Protein AF-A0A2G3ED95-F1 (afdb_monomer)

InterPro domains:
  IPR009045 Peptidase M74/Hedgehog-like, zinc-binding domain superfamily [G3DSA:3.30.1380.10] (56-201)
  IPR009045 Peptidase M74/Hedgehog-like, zinc-binding domain superfamily [SSF55166] (44-203)
  IPR039561 Peptidase M15C [PF13539] (119-201)

Mean predicted aligned error: 3.08 Å

Radius of gyration: 16.3 Å; Cα contacts (8 Å, |Δi|>4): 421; chains: 1; bounding box: 39×42×45 Å

Nearest PDB structures (foldseek):
  1eyg-assembly1_B  TM=5.750E-01  e=1.414E+00  Escherichia coli
  1sru-assembly1_C  TM=5.662E-01  e=2.290E+00  Escherichia coli
  6rup-assembly1_B-2  TM=5.151E-01  e=2.290E+00  Homo sapiens
  5mtz-assembly1_A  TM=4.537E-01  e=2.744E+00  Saccharomyces cerevisiae
  5mtz-assembly2_B  TM=1.683E-01  e=9.843E-01  Saccharomyces cerevisiae

Structure (mmCIF, N/CA/C/O backbone):
data_AF-A0A2G3ED95-F1
#
_entry.id   AF-A0A2G3ED95-F1
#
loop_
_atom_site.group_PDB
_atom_site.id
_atom_site.type_symbol
_atom_site.label_atom_id
_atom_site.label_alt_id
_atom_site.label_comp_id
_atom_site.label_asym_id
_atom_site.label_entity_id
_atom_site.label_seq_id
_atom_site.pdbx_PDB_ins_code
_atom_site.Cartn_x
_atom_site.Cartn_y
_atom_site.Cartn_z
_atom_site.occupancy
_atom_site.B_iso_or_equiv
_atom_site.auth_seq_id
_atom_site.auth_comp_id
_atom_site.auth_asym_id
_atom_site.auth_atom_id
_atom_site.pdbx_PDB_model_num
ATOM 1 N N . MET A 1 1 ? -21.701 3.099 6.068 1.00 36.41 1 MET A N 1
ATOM 2 C CA . MET A 1 1 ? -21.294 1.866 6.758 1.00 36.41 1 MET A CA 1
ATOM 3 C C . MET A 1 1 ? -21.549 0.746 5.771 1.00 36.41 1 MET A C 1
ATOM 5 O O . MET A 1 1 ? -22.634 0.180 5.787 1.00 36.41 1 MET A O 1
ATOM 9 N N . ASN A 1 2 ? -20.614 0.534 4.841 1.00 39.34 2 ASN A N 1
ATOM 10 C CA . ASN A 1 2 ? -20.462 -0.812 4.303 1.00 39.34 2 ASN A CA 1
ATOM 11 C C . ASN A 1 2 ? -19.917 -1.611 5.483 1.00 39.34 2 ASN A C 1
ATOM 13 O O . ASN A 1 2 ? -19.066 -1.124 6.214 1.00 39.34 2 ASN A O 1
ATOM 17 N N . THR A 1 3 ? -20.532 -2.733 5.800 1.00 51.00 3 THR A N 1
ATOM 18 C CA . THR A 1 3 ? -19.887 -3.707 6.671 1.00 51.00 3 THR A CA 1
ATOM 19 C C . THR A 1 3 ? -19.047 -4.542 5.733 1.00 51.00 3 THR A C 1
ATOM 21 O O . THR A 1 3 ? -19.651 -5.140 4.846 1.00 51.00 3 THR A O 1
ATOM 24 N N . ALA A 1 4 ? -17.724 -4.549 5.898 1.00 63.03 4 ALA A N 1
ATOM 25 C CA . ALA A 1 4 ? -16.856 -5.401 5.096 1.00 63.03 4 ALA A CA 1
ATOM 26 C C . ALA A 1 4 ? -17.446 -6.824 5.013 1.00 63.03 4 ALA A C 1
ATOM 28 O O . ALA A 1 4 ? -17.813 -7.399 6.054 1.00 63.03 4 ALA A O 1
ATOM 29 N N . ASP A 1 5 ? -17.556 -7.378 3.806 1.00 81.62 5 ASP A N 1
ATOM 30 C CA . ASP A 1 5 ? -18.111 -8.717 3.535 1.00 81.62 5 ASP A CA 1
ATOM 31 C C . ASP A 1 5 ? -17.079 -9.834 3.809 1.00 81.62 5 ASP A C 1
ATOM 33 O O . ASP A 1 5 ? -17.133 -10.939 3.271 1.00 81.62 5 ASP A O 1
ATOM 37 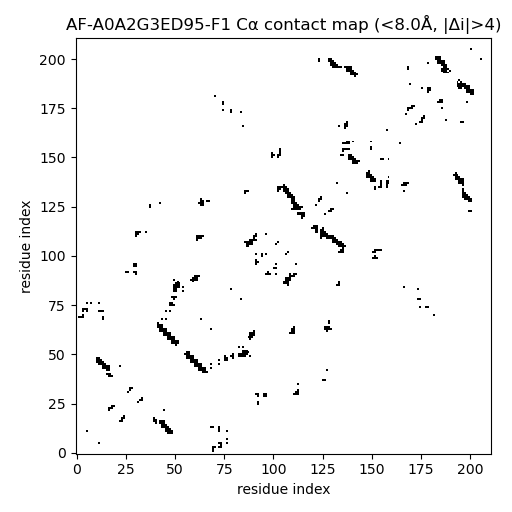N N . VAL A 1 6 ? -16.147 -9.529 4.714 1.00 85.81 6 VAL A N 1
ATOM 38 C CA . VAL A 1 6 ? -15.045 -10.372 5.171 1.00 85.81 6 VAL A CA 1
ATOM 39 C C . VAL A 1 6 ? -15.575 -11.580 5.940 1.00 85.81 6 VAL A C 1
ATOM 41 O O . VAL A 1 6 ? -16.392 -11.441 6.868 1.00 85.81 6 VAL A O 1
ATOM 44 N N . LYS A 1 7 ? -15.087 -12.772 5.596 1.00 91.25 7 LYS A N 1
ATOM 45 C CA . LYS A 1 7 ? -15.528 -14.050 6.177 1.00 91.25 7 LYS A CA 1
ATOM 46 C C . LYS A 1 7 ? -14.829 -14.326 7.509 1.00 91.25 7 LYS A C 1
ATOM 48 O O . LYS A 1 7 ? -15.492 -14.667 8.493 1.00 91.25 7 LYS A O 1
ATOM 53 N N . ASP A 1 8 ? -13.513 -14.159 7.563 1.00 94.00 8 ASP A N 1
ATOM 54 C CA . ASP A 1 8 ? -12.655 -14.419 8.717 1.00 94.00 8 ASP A CA 1
ATOM 55 C C . ASP A 1 8 ? -12.376 -13.144 9.520 1.00 94.00 8 ASP A C 1
ATOM 57 O O . ASP A 1 8 ? -11.274 -12.599 9.580 1.00 94.00 8 ASP A O 1
ATOM 61 N N . LYS A 1 9 ? -13.410 -12.691 10.226 1.00 94.25 9 LYS A N 1
ATOM 62 C CA . LYS A 1 9 ? -13.353 -11.487 11.071 1.00 94.25 9 LYS A CA 1
ATOM 63 C C . LYS A 1 9 ? -12.432 -11.617 12.290 1.00 94.25 9 LYS A C 1
ATOM 65 O O . LYS A 1 9 ? -12.264 -10.643 13.019 1.00 94.25 9 LYS A O 1
ATOM 70 N N . ALA A 1 10 ? -11.889 -12.807 12.559 1.00 95.75 10 ALA A N 1
ATOM 71 C CA . ALA A 1 10 ? -10.916 -13.003 13.629 1.00 95.75 10 ALA A CA 1
ATOM 72 C C . ALA A 1 10 ? -9.503 -12.606 13.186 1.00 95.75 10 ALA A C 1
ATOM 74 O O . ALA A 1 10 ? -8.728 -12.130 14.012 1.00 95.75 10 ALA A O 1
ATOM 75 N N . ASN A 1 11 ? -9.193 -12.771 11.897 1.00 97.75 11 ASN A N 1
ATOM 76 C CA . ASN A 1 11 ? -7.868 -12.508 11.340 1.00 97.75 11 ASN A CA 1
ATOM 77 C C . ASN A 1 11 ? -7.834 -11.328 10.357 1.00 97.75 11 ASN A C 1
ATOM 79 O O . ASN A 1 11 ? -6.757 -10.823 10.052 1.00 97.75 11 ASN A O 1
ATOM 83 N N . PHE A 1 12 ? -8.994 -10.857 9.906 1.00 98.44 12 PHE A N 1
ATOM 84 C CA . PHE A 1 12 ? -9.146 -9.684 9.051 1.00 98.44 12 PHE A CA 1
ATOM 85 C C . PHE A 1 12 ? -10.082 -8.699 9.744 1.00 98.44 12 PHE A C 1
ATOM 87 O O . PHE A 1 12 ? -11.306 -8.855 9.737 1.00 98.44 12 PHE A O 1
ATOM 94 N N . TYR A 1 13 ? -9.504 -7.703 10.410 1.00 98.25 13 TYR A N 1
ATOM 95 C CA . TYR A 1 13 ? -10.278 -6.747 11.194 1.00 98.25 13 TYR A CA 1
ATOM 96 C C . TYR A 1 13 ? -9.642 -5.363 11.216 1.00 98.25 13 TYR A C 1
ATOM 98 O O . TYR A 1 13 ? -8.425 -5.211 11.144 1.00 98.25 13 TYR A O 1
ATOM 106 N N . ALA A 1 14 ? -10.488 -4.348 11.383 1.00 98.25 14 ALA A N 1
ATOM 107 C CA . ALA A 1 14 ? -10.085 -2.967 11.591 1.00 98.25 14 ALA A CA 1
ATOM 108 C C . ALA A 1 14 ? -10.417 -2.521 13.018 1.00 98.25 14 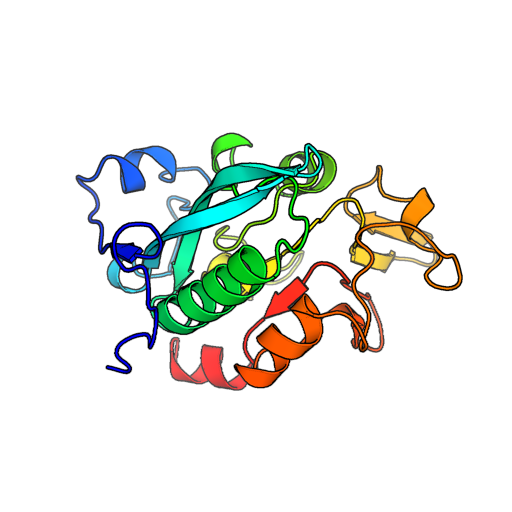ALA A C 1
ATOM 110 O O . ALA A 1 14 ? -11.472 -2.857 13.562 1.00 98.25 14 ALA A O 1
ATOM 111 N N . VAL A 1 15 ? -9.543 -1.710 13.608 1.00 97.94 15 VAL A N 1
ATOM 112 C CA . VAL A 1 15 ? -9.768 -1.058 14.899 1.00 97.94 15 VAL A CA 1
ATOM 113 C C . VAL A 1 15 ? -9.608 0.451 14.780 1.00 97.94 15 VAL A C 1
ATOM 115 O O . VAL A 1 15 ? -8.749 0.979 14.065 1.00 97.94 15 VAL A O 1
ATOM 118 N N . GLU A 1 16 ? -10.462 1.154 15.514 1.00 98.19 16 GLU A N 1
ATOM 119 C CA . GLU A 1 16 ? -10.245 2.555 15.852 1.00 98.19 16 GLU A CA 1
ATOM 120 C C . GLU A 1 16 ? -9.186 2.649 16.947 1.00 98.19 16 GLU A C 1
ATOM 122 O O . GLU A 1 16 ? -9.106 1.789 17.825 1.00 98.19 16 GLU A O 1
ATOM 127 N N . PHE A 1 17 ? -8.377 3.702 16.909 1.00 98.19 17 PHE A N 1
ATOM 128 C CA . PHE A 1 17 ? -7.350 3.943 17.910 1.00 98.19 17 PHE A CA 1
ATOM 129 C C . PHE A 1 17 ? -7.256 5.437 18.231 1.00 98.19 17 PHE A C 1
ATOM 131 O O . PHE A 1 17 ? -7.636 6.288 17.426 1.00 98.19 17 PHE A O 1
ATOM 138 N N . THR A 1 18 ? -6.807 5.749 19.446 1.00 97.62 18 THR A N 1
ATOM 139 C CA . THR A 1 18 ? -6.732 7.117 19.984 1.00 97.62 18 THR A CA 1
ATOM 140 C C . THR A 1 18 ? -5.291 7.499 20.303 1.00 97.62 18 THR A C 1
ATOM 142 O O . THR A 1 18 ? -4.387 6.664 20.206 1.00 97.62 18 THR A O 1
ATOM 145 N N . GLU A 1 19 ? -5.060 8.749 20.707 1.00 97.00 19 GLU A N 1
ATOM 146 C CA . GLU A 1 19 ? -3.720 9.240 21.049 1.00 97.00 19 GLU A CA 1
ATOM 147 C C . GLU A 1 19 ? -3.088 8.511 22.250 1.00 97.00 19 GLU A C 1
ATOM 149 O O . GLU A 1 19 ? -1.871 8.515 22.418 1.00 97.00 19 GLU A O 1
ATOM 154 N N . GLU A 1 20 ? -3.901 7.854 23.074 1.00 97.00 20 GLU A N 1
ATOM 155 C CA . GLU A 1 20 ? -3.471 7.077 24.239 1.00 97.00 20 GLU A CA 1
ATOM 156 C C . GLU A 1 20 ? -3.165 5.607 23.908 1.00 97.00 20 GLU A C 1
ATOM 158 O O . GLU A 1 20 ? -2.748 4.851 24.785 1.00 97.00 20 GLU A O 1
ATOM 163 N N . SER A 1 21 ? -3.392 5.177 22.663 1.00 97.81 21 SER A N 1
ATOM 164 C CA . SER A 1 21 ? -3.186 3.788 22.246 1.00 97.81 21 SER A CA 1
ATOM 165 C C . SER A 1 21 ? -1.711 3.448 21.995 1.00 97.81 21 SER A C 1
ATOM 167 O O . SER A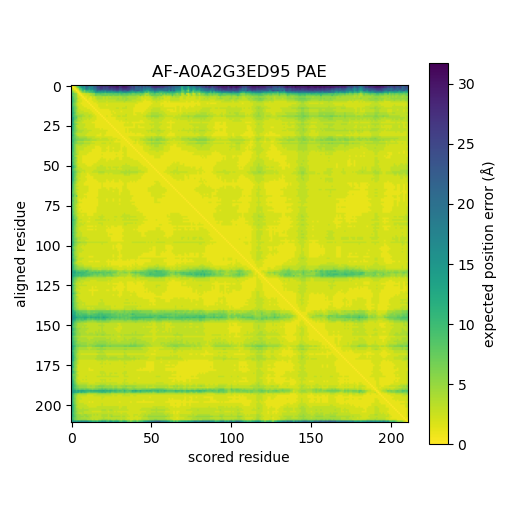 1 21 ? -0.898 4.290 21.596 1.00 97.81 21 SER A O 1
ATOM 169 N N . GLU A 1 22 ? -1.366 2.167 22.148 1.00 97.38 22 GLU A N 1
ATOM 170 C CA . GLU A 1 22 ? -0.046 1.649 21.758 1.00 97.38 22 GLU A CA 1
ATOM 171 C C . GLU A 1 22 ? 0.203 1.808 20.250 1.00 97.38 22 GLU A C 1
ATOM 173 O O . GLU A 1 22 ? 1.312 2.149 19.842 1.00 97.38 22 GLU A O 1
ATOM 178 N N . ILE A 1 23 ? -0.845 1.659 19.427 1.00 97.69 23 ILE A N 1
ATOM 179 C CA . ILE A 1 23 ? -0.790 1.886 17.974 1.00 97.69 23 ILE A CA 1
ATOM 180 C C . ILE A 1 23 ? -0.335 3.319 17.681 1.00 97.69 23 ILE A C 1
ATOM 182 O O . ILE A 1 23 ? 0.605 3.522 16.915 1.00 97.69 23 ILE A O 1
ATOM 186 N N . PHE A 1 24 ? -0.943 4.321 18.326 1.00 98.38 24 PHE A N 1
ATOM 187 C CA . PHE A 1 24 ? -0.545 5.711 18.108 1.00 98.38 24 PHE A CA 1
ATOM 188 C C . PHE A 1 24 ? 0.882 5.990 18.591 1.00 98.38 24 PHE A C 1
ATOM 190 O O . PHE A 1 24 ? 1.631 6.712 17.935 1.00 98.38 24 PHE A O 1
ATOM 197 N N . THR A 1 25 ? 1.290 5.374 19.703 1.00 98.06 25 THR A N 1
ATOM 198 C CA . THR A 1 25 ? 2.657 5.507 20.231 1.00 98.06 25 THR A CA 1
ATOM 199 C C . THR A 1 25 ? 3.713 5.038 19.226 1.00 98.06 25 THR A C 1
ATOM 201 O O . THR A 1 25 ? 4.783 5.640 19.155 1.00 98.06 25 THR A O 1
ATOM 204 N N . ARG A 1 26 ? 3.415 4.009 18.418 1.00 98.06 26 ARG A N 1
ATOM 205 C CA . ARG A 1 26 ? 4.327 3.499 17.378 1.00 98.06 26 ARG A CA 1
ATOM 206 C C . ARG A 1 26 ? 4.521 4.468 16.212 1.00 98.06 26 ARG A C 1
ATOM 208 O O . ARG A 1 26 ? 5.624 4.528 15.679 1.00 98.06 26 ARG A O 1
ATOM 215 N N . ILE A 1 27 ? 3.484 5.223 15.840 1.00 98.38 27 ILE A N 1
ATOM 216 C CA . ILE A 1 27 ? 3.496 6.076 14.636 1.00 98.38 27 ILE A CA 1
ATOM 217 C C . ILE A 1 27 ? 3.811 7.552 14.905 1.00 98.38 27 ILE A C 1
ATOM 219 O O . ILE A 1 27 ? 4.181 8.306 13.997 1.00 98.38 27 ILE A O 1
ATOM 223 N N . LYS A 1 28 ? 3.633 7.996 16.153 1.00 98.25 28 LYS A N 1
ATOM 224 C CA . LYS A 1 28 ? 3.801 9.395 16.552 1.00 98.25 28 LYS A CA 1
ATOM 225 C C . LYS A 1 28 ? 5.240 9.864 16.331 1.00 98.25 28 LYS A C 1
ATOM 227 O O . LYS A 1 28 ? 6.188 9.272 16.838 1.00 98.25 28 LYS A O 1
ATOM 232 N N . GLY A 1 29 ? 5.393 10.973 15.610 1.00 97.88 29 GLY A N 1
ATOM 233 C CA . GLY A 1 29 ? 6.693 11.551 15.259 1.00 97.88 29 GLY A CA 1
ATOM 234 C C . GLY A 1 29 ? 7.398 10.852 14.090 1.00 97.88 29 GLY A C 1
ATOM 235 O O . GLY A 1 29 ? 8.464 11.308 13.682 1.00 97.88 29 GLY A O 1
ATOM 236 N N . LYS A 1 30 ? 6.796 9.793 13.535 1.00 98.19 30 LYS A N 1
ATOM 237 C CA . LYS A 1 30 ? 7.281 9.025 12.384 1.00 98.19 30 LYS A CA 1
ATOM 238 C C . LYS A 1 30 ? 6.322 9.195 11.202 1.00 98.19 30 LYS A C 1
ATOM 240 O O . LYS A 1 30 ? 6.299 10.274 10.599 1.00 98.19 30 LYS A O 1
ATOM 245 N N . SER A 1 31 ? 5.501 8.187 10.891 1.00 98.19 31 SER A N 1
ATOM 246 C CA . SER A 1 31 ? 4.507 8.255 9.816 1.00 98.19 31 SER A CA 1
ATOM 247 C C . SER A 1 31 ? 3.368 9.214 10.161 1.00 98.19 31 SER A C 1
ATOM 249 O O . SER A 1 31 ? 2.793 9.810 9.255 1.00 98.19 31 SER A O 1
ATOM 251 N N . TYR A 1 32 ? 3.091 9.456 11.449 1.00 98.50 32 TYR A N 1
ATOM 252 C CA . TYR A 1 32 ? 2.217 10.529 11.930 1.00 98.50 32 TYR A CA 1
ATOM 253 C C . TYR A 1 32 ? 3.057 11.660 12.541 1.00 98.50 32 TYR A C 1
ATOM 255 O O . TYR A 1 32 ? 3.374 11.672 13.732 1.00 98.50 32 TYR A O 1
ATOM 263 N 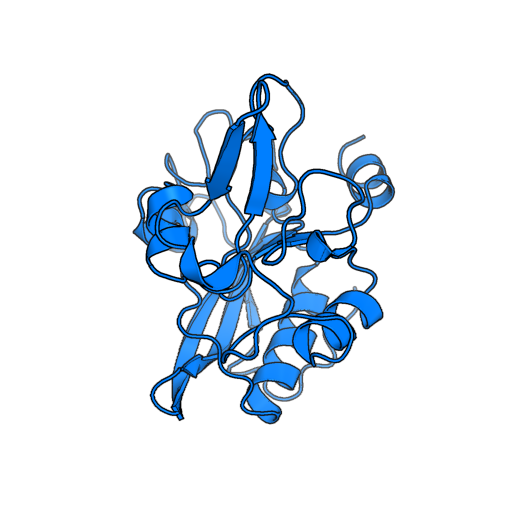N . LYS A 1 33 ? 3.458 12.617 11.701 1.00 96.69 33 LYS A N 1
ATOM 264 C CA . LYS A 1 33 ? 4.317 13.751 12.093 1.00 96.69 33 LYS A CA 1
ATOM 265 C C . LYS A 1 33 ? 3.568 14.761 12.963 1.00 96.69 33 LYS A C 1
ATOM 267 O O . LYS A 1 33 ? 2.350 14.872 12.879 1.00 96.69 33 LYS A O 1
ATOM 272 N N . ASP A 1 34 ? 4.298 15.585 13.715 1.00 95.06 34 ASP A N 1
ATOM 273 C CA . ASP A 1 34 ? 3.705 16.639 14.559 1.00 95.06 34 ASP A CA 1
ATOM 274 C C . ASP A 1 34 ? 2.854 17.648 13.767 1.00 95.06 34 ASP A C 1
ATOM 276 O O . ASP A 1 34 ? 1.930 18.255 14.301 1.00 95.06 34 ASP A O 1
ATOM 280 N N . ASN A 1 35 ? 3.159 17.831 12.479 1.00 93.69 35 ASN A N 1
ATOM 281 C CA . ASN A 1 35 ? 2.400 18.676 11.560 1.00 93.69 35 ASN A CA 1
ATOM 282 C C . ASN A 1 35 ? 1.426 17.886 10.666 1.00 93.69 35 ASN A C 1
ATOM 284 O O . ASN A 1 35 ? 1.004 18.408 9.630 1.00 93.69 35 ASN A O 1
ATOM 288 N N . CYS A 1 36 ? 1.107 16.639 11.025 1.00 96.62 36 CYS A N 1
ATOM 289 C CA . CYS A 1 36 ? 0.094 15.848 10.342 1.00 96.62 36 CYS A CA 1
ATOM 290 C C . CYS A 1 36 ? -1.262 16.543 10.466 1.00 96.62 36 CYS A C 1
ATOM 292 O O . CYS A 1 36 ? -1.753 16.800 11.563 1.00 96.62 36 CYS A O 1
ATOM 294 N N . THR A 1 37 ? -1.861 16.874 9.326 1.00 95.12 37 THR A N 1
ATOM 295 C CA . THR A 1 37 ? -3.171 17.536 9.265 1.00 95.12 37 THR A CA 1
ATOM 296 C C . THR A 1 37 ? -4.320 16.555 9.065 1.00 95.12 37 THR A C 1
ATOM 298 O O . THR A 1 37 ? -5.478 16.969 9.063 1.00 95.12 37 THR A O 1
ATOM 301 N N . VAL A 1 38 ? -4.020 15.266 8.888 1.00 96.81 38 VAL A N 1
ATOM 302 C CA . VAL A 1 38 ? -5.029 14.215 8.751 1.00 96.81 38 VAL A CA 1
ATOM 303 C C . VAL A 1 38 ? -5.549 13.859 10.142 1.00 96.81 38 VAL A C 1
ATOM 305 O O . VAL A 1 38 ? -4.747 13.482 10.994 1.00 96.81 38 VAL A O 1
ATOM 308 N N . PRO A 1 39 ? -6.864 13.971 10.404 1.00 97.00 39 PRO A N 1
ATOM 309 C CA . PRO A 1 39 ? -7.421 13.615 11.701 1.00 97.00 39 PRO A CA 1
ATOM 310 C C . PRO A 1 39 ? -7.162 12.145 12.034 1.00 97.00 39 PRO A C 1
ATOM 312 O O . PRO A 1 39 ? -7.433 11.268 11.218 1.00 97.00 39 PRO A O 1
ATOM 315 N N . LEU A 1 40 ? -6.741 11.852 13.265 1.00 97.88 40 LEU A N 1
ATOM 316 C CA . LEU A 1 40 ? -6.568 10.469 13.722 1.00 97.88 40 LEU A CA 1
ATOM 317 C C . LEU A 1 40 ? -7.861 9.642 13.592 1.00 97.88 40 LEU A C 1
ATOM 319 O O . LEU A 1 40 ? -7.820 8.459 13.275 1.00 97.88 40 LEU A O 1
ATOM 323 N N . SER A 1 41 ? -9.024 10.283 13.749 1.00 97.81 41 SER A N 1
ATOM 324 C CA . SER A 1 41 ? -10.341 9.657 13.576 1.00 97.81 41 SER A CA 1
ATOM 325 C C . SER A 1 41 ? -10.646 9.217 12.138 1.00 97.81 41 SER A C 1
ATOM 327 O O . SER A 1 41 ? -11.590 8.442 11.925 1.00 97.81 41 SER A O 1
ATOM 329 N N . ASP A 1 42 ? -9.863 9.672 11.157 1.00 98.44 42 ASP A N 1
ATOM 330 C CA . ASP A 1 42 ? -9.908 9.186 9.780 1.00 98.44 42 ASP A CA 1
ATOM 331 C C . ASP A 1 42 ? -9.046 7.948 9.559 1.00 98.44 42 ASP A C 1
ATOM 333 O O . ASP A 1 42 ? -9.217 7.310 8.530 1.00 98.44 42 ASP A O 1
ATOM 337 N N . LEU A 1 43 ? -8.175 7.566 10.494 1.00 98.75 43 LEU A N 1
ATOM 338 C CA . LEU A 1 43 ? -7.309 6.400 10.351 1.00 98.75 43 LEU A CA 1
ATOM 339 C C . LEU A 1 43 ? -7.889 5.165 11.044 1.00 98.75 43 LEU A C 1
ATOM 341 O O . LEU A 1 43 ? -8.615 5.252 12.038 1.00 98.75 43 LEU A O 1
ATOM 345 N N . ARG A 1 44 ? -7.575 3.993 10.504 1.00 98.81 44 ARG A N 1
ATOM 346 C CA . ARG A 1 44 ? -7.857 2.678 11.082 1.00 98.81 44 ARG A CA 1
ATOM 347 C C . ARG A 1 44 ? -6.580 1.862 11.058 1.00 98.81 44 ARG A C 1
ATOM 349 O O . ARG A 1 44 ? -5.821 1.951 10.098 1.00 98.81 44 ARG A O 1
ATOM 356 N N . TYR A 1 45 ? -6.359 1.093 12.116 1.00 98.88 45 TYR A N 1
ATOM 357 C CA . TYR A 1 45 ? -5.381 0.016 12.099 1.00 98.88 45 TYR A CA 1
ATOM 358 C C . TYR A 1 45 ? -6.094 -1.250 11.650 1.00 98.88 45 TYR A C 1
ATOM 360 O O . TYR A 1 45 ? -7.175 -1.554 12.151 1.00 98.88 45 TYR A O 1
ATOM 368 N N . LEU A 1 46 ? -5.497 -1.972 10.719 1.00 98.81 46 LEU A N 1
ATOM 369 C CA . LEU A 1 46 ? -5.986 -3.221 10.177 1.00 98.81 46 LEU A CA 1
ATOM 370 C C . LEU A 1 46 ? -4.988 -4.318 10.526 1.00 98.81 46 LEU A C 1
ATOM 372 O O . LEU A 1 46 ? -3.777 -4.150 10.362 1.00 98.81 46 LEU A O 1
ATOM 376 N N . HIS A 1 47 ? -5.534 -5.445 10.956 1.00 98.81 47 HIS A N 1
ATOM 377 C CA . HIS A 1 47 ? -4.846 -6.721 10.965 1.00 98.81 47 HIS A CA 1
ATOM 378 C C . HIS A 1 47 ? -5.331 -7.539 9.771 1.00 98.81 47 HIS A C 1
ATOM 380 O O . HIS A 1 47 ? -6.540 -7.615 9.535 1.00 98.81 47 HIS A O 1
ATOM 386 N N . VAL A 1 48 ? -4.397 -8.144 9.042 1.00 98.88 48 VAL A N 1
ATOM 387 C CA . VAL A 1 48 ? -4.660 -9.042 7.910 1.00 98.88 48 VAL A CA 1
ATOM 388 C C . VAL A 1 48 ? -3.709 -10.234 7.969 1.00 98.88 48 VAL A C 1
ATOM 390 O O . VAL A 1 48 ? -2.652 -10.150 8.589 1.00 98.88 48 VAL A O 1
ATOM 393 N N . LEU A 1 49 ? -4.037 -11.326 7.283 1.00 98.81 49 LEU A N 1
ATOM 394 C CA . LEU A 1 49 ? -3.066 -12.384 6.997 1.00 98.81 49 LEU A CA 1
ATOM 395 C C . LEU A 1 49 ? -2.544 -12.253 5.571 1.00 98.81 49 LEU A C 1
ATOM 397 O O . LEU A 1 49 ? -3.264 -11.823 4.671 1.00 98.81 49 LEU A O 1
ATOM 401 N N . HIS A 1 50 ? -1.306 -12.682 5.348 1.00 98.81 50 HIS A N 1
ATOM 402 C CA . HIS A 1 50 ? -0.745 -12.830 4.008 1.00 98.81 50 HIS A CA 1
ATOM 403 C C . HIS A 1 50 ? 0.107 -14.095 3.891 1.00 98.81 50 HIS A C 1
ATOM 405 O O . HIS A 1 50 ? 0.548 -14.667 4.891 1.00 98.81 50 HIS A O 1
ATOM 411 N N . VAL A 1 51 ? 0.325 -14.556 2.657 1.00 98.81 51 VAL A N 1
ATOM 412 C CA . VAL A 1 51 ? 1.254 -15.655 2.374 1.00 98.81 51 VAL A CA 1
ATOM 413 C C . VAL A 1 51 ? 2.592 -15.069 1.942 1.00 98.81 51 VAL A C 1
ATOM 415 O O . VAL A 1 51 ? 2.677 -14.372 0.934 1.00 98.81 51 VAL A O 1
ATOM 418 N N . GLY A 1 52 ? 3.635 -15.352 2.719 1.00 98.56 52 GLY A N 1
ATOM 419 C CA . GLY A 1 52 ? 5.002 -14.917 2.451 1.00 98.56 52 GLY A CA 1
ATOM 420 C C . GLY A 1 52 ? 5.629 -15.653 1.271 1.00 98.56 52 GLY A C 1
ATOM 421 O O . GLY A 1 52 ? 5.146 -16.696 0.829 1.00 98.56 52 GLY A O 1
ATOM 422 N N . PHE A 1 53 ? 6.780 -15.171 0.802 1.00 98.06 53 PHE A N 1
ATOM 423 C CA . PHE A 1 53 ? 7.561 -15.872 -0.231 1.00 98.06 53 PHE A CA 1
ATOM 424 C C . PHE A 1 53 ? 8.106 -17.228 0.249 1.00 98.06 53 PHE A C 1
ATOM 426 O O . PHE A 1 53 ? 8.488 -18.072 -0.557 1.00 98.06 53 PHE A O 1
ATOM 433 N N . ASP A 1 54 ? 8.102 -17.476 1.561 1.00 98.00 54 ASP A N 1
ATOM 434 C CA . ASP A 1 54 ? 8.382 -18.785 2.154 1.00 98.00 54 ASP A CA 1
ATOM 435 C C . ASP A 1 54 ? 7.178 -19.751 2.116 1.00 98.00 54 ASP A C 1
ATOM 437 O O . ASP A 1 54 ? 7.273 -20.880 2.607 1.00 98.00 54 ASP A O 1
ATOM 441 N N . GLY A 1 55 ? 6.050 -19.316 1.543 1.00 97.88 55 GLY A N 1
ATOM 442 C CA . GLY A 1 55 ? 4.816 -20.083 1.407 1.00 97.88 55 GLY A CA 1
ATOM 443 C C . GLY A 1 55 ? 4.032 -20.255 2.709 1.00 97.88 55 GLY A C 1
ATOM 444 O O . GLY A 1 55 ? 3.131 -21.097 2.757 1.00 97.88 55 GLY A O 1
ATOM 445 N N . LYS A 1 56 ? 4.372 -19.513 3.771 1.00 98.62 56 LYS A N 1
ATOM 446 C CA . LYS A 1 56 ? 3.698 -19.585 5.075 1.00 98.62 56 LYS A CA 1
ATOM 447 C C . LYS A 1 56 ? 2.781 -18.393 5.300 1.00 98.62 56 LYS A C 1
ATOM 449 O O . LYS A 1 56 ? 2.966 -17.337 4.708 1.00 98.62 56 LYS A O 1
ATOM 454 N N . THR A 1 57 ? 1.809 -18.582 6.186 1.00 98.69 57 THR A N 1
ATOM 455 C CA . THR A 1 57 ? 0.973 -17.507 6.721 1.00 98.69 57 THR A CA 1
ATOM 456 C C . THR A 1 57 ? 1.791 -16.611 7.646 1.00 98.69 57 THR A C 1
ATOM 458 O O . THR A 1 57 ? 2.489 -17.122 8.525 1.00 98.69 57 THR A O 1
ATOM 461 N N . HIS A 1 58 ? 1.647 -15.300 7.474 1.00 98.88 58 HIS A N 1
ATOM 462 C CA . HIS A 1 58 ? 2.193 -14.260 8.345 1.00 98.88 58 HIS A CA 1
ATOM 463 C C . HIS A 1 58 ? 1.111 -13.228 8.667 1.00 98.88 58 HIS A C 1
ATOM 465 O O . HIS A 1 58 ? 0.190 -13.023 7.872 1.00 98.88 58 HIS A O 1
ATOM 471 N N . ASP A 1 59 ? 1.251 -12.580 9.820 1.00 98.75 59 ASP A N 1
ATOM 472 C CA . ASP A 1 59 ? 0.435 -11.434 10.212 1.00 98.75 59 ASP A CA 1
ATOM 473 C C . ASP A 1 59 ? 0.925 -10.165 9.504 1.00 98.75 59 ASP A C 1
ATOM 475 O O . ASP A 1 59 ? 2.130 -9.914 9.396 1.00 98.75 59 ASP A O 1
ATOM 479 N N . GLY A 1 60 ? -0.025 -9.364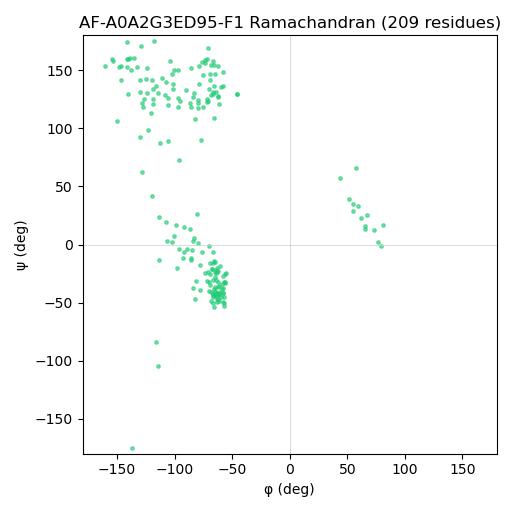 9.034 1.00 98.81 60 GLY A N 1
ATOM 480 C CA . GLY A 1 60 ? 0.200 -8.084 8.387 1.00 98.81 60 GLY A CA 1
ATOM 481 C C . GLY A 1 60 ? -0.465 -6.941 9.143 1.00 98.81 60 GLY A C 1
ATOM 482 O O . GLY A 1 60 ? -1.590 -7.067 9.631 1.00 98.81 60 GLY A O 1
ATOM 483 N N . GLU A 1 61 ? 0.224 -5.804 9.195 1.00 98.88 61 GLU A N 1
ATOM 484 C CA . GLU A 1 61 ? -0.252 -4.586 9.853 1.00 98.88 61 GLU A CA 1
ATOM 485 C C . GLU A 1 61 ? -0.375 -3.445 8.843 1.00 98.88 61 GLU A C 1
ATOM 487 O O . GLU A 1 61 ? 0.597 -3.084 8.173 1.00 98.88 61 GLU A O 1
ATOM 492 N N . ILE A 1 62 ? -1.557 -2.833 8.759 1.00 98.94 62 ILE A N 1
ATOM 493 C CA . ILE A 1 62 ? -1.816 -1.702 7.861 1.00 98.94 62 ILE A CA 1
ATOM 494 C C . ILE A 1 62 ? -2.466 -0.579 8.662 1.00 98.94 62 ILE A C 1
ATOM 496 O O . ILE A 1 62 ? -3.448 -0.797 9.360 1.00 98.94 62 ILE A O 1
ATOM 500 N N . ILE A 1 63 ? -1.966 0.648 8.532 1.00 98.94 63 ILE A N 1
ATOM 501 C CA . ILE A 1 63 ? -2.741 1.836 8.898 1.00 98.94 63 ILE A CA 1
ATOM 502 C C . ILE A 1 63 ? -3.193 2.496 7.609 1.00 98.94 63 ILE A C 1
ATOM 504 O O . ILE A 1 63 ? -2.369 2.784 6.744 1.00 98.94 63 ILE A O 1
ATOM 508 N N . CYS A 1 64 ? -4.494 2.722 7.477 1.00 98.88 64 CYS A N 1
ATOM 509 C CA . CYS A 1 64 ? -5.095 3.349 6.308 1.00 98.88 64 CYS A CA 1
ATOM 510 C C . CYS A 1 64 ? -6.231 4.284 6.722 1.00 98.88 64 CYS A C 1
ATOM 512 O O . CYS A 1 64 ? -6.623 4.359 7.887 1.00 98.88 64 CYS A O 1
ATOM 514 N N . ASN A 1 65 ? -6.788 4.999 5.756 1.00 98.81 65 ASN A N 1
ATOM 515 C CA . ASN A 1 65 ? -7.994 5.778 5.945 1.00 98.81 65 ASN A CA 1
ATOM 516 C C . ASN A 1 65 ? -9.195 4.847 6.147 1.00 98.81 65 ASN A C 1
ATOM 518 O O . ASN A 1 65 ? -9.343 3.858 5.429 1.00 98.81 65 ASN A O 1
ATOM 522 N N . LYS A 1 66 ? -10.122 5.218 7.032 1.00 98.56 66 LYS A N 1
ATOM 523 C CA . LYS A 1 66 ? -11.401 4.527 7.237 1.00 98.56 66 LYS A CA 1
ATOM 524 C C . LYS A 1 66 ? -12.220 4.404 5.953 1.00 98.56 66 LYS A C 1
ATOM 526 O O . LYS A 1 66 ? -13.052 3.514 5.869 1.00 98.56 66 LYS A O 1
ATOM 531 N N . TYR A 1 67 ? -12.006 5.298 4.982 1.00 98.56 67 TYR A N 1
ATOM 532 C CA . TYR A 1 67 ? -12.675 5.250 3.685 1.00 98.56 67 TYR A CA 1
ATOM 533 C C . TYR A 1 67 ? -12.336 3.983 2.892 1.00 98.56 67 TYR A C 1
ATOM 535 O O . TYR A 1 67 ? -13.227 3.463 2.239 1.00 98.56 67 TYR A O 1
ATOM 543 N N . ILE A 1 68 ? -11.092 3.493 2.973 1.00 98.69 68 ILE A N 1
ATOM 544 C CA . ILE A 1 68 ? -10.641 2.286 2.257 1.00 98.69 68 ILE A CA 1
ATOM 545 C C . ILE A 1 68 ? -10.453 1.069 3.171 1.00 98.69 68 ILE A C 1
ATOM 547 O O . ILE A 1 68 ? -9.971 0.038 2.720 1.00 98.69 68 ILE A O 1
ATOM 551 N N . ALA A 1 69 ? -10.768 1.181 4.464 1.00 98.69 69 ALA A N 1
ATOM 552 C CA . ALA A 1 69 ? -10.465 0.127 5.431 1.00 98.69 69 ALA A CA 1
ATOM 553 C C . ALA A 1 69 ? -11.196 -1.183 5.108 1.00 98.69 69 ALA A C 1
ATOM 555 O O . ALA A 1 69 ? -10.570 -2.237 5.087 1.00 98.69 69 ALA A O 1
ATOM 556 N N . ASP A 1 70 ? -12.495 -1.108 4.817 1.00 98.31 70 ASP A N 1
ATOM 557 C CA . ASP A 1 70 ? -13.287 -2.292 4.476 1.00 98.31 70 ASP A CA 1
ATOM 558 C C . ASP A 1 70 ? -12.831 -2.901 3.137 1.00 98.31 70 ASP A C 1
ATOM 560 O O . ASP A 1 70 ? -12.627 -4.109 3.066 1.00 98.31 70 ASP A O 1
ATOM 564 N N . ASP A 1 71 ? -12.562 -2.064 2.124 1.00 98.62 71 ASP A N 1
ATOM 565 C CA . ASP A 1 71 ? -12.052 -2.512 0.820 1.00 98.62 71 ASP A CA 1
ATOM 566 C C . ASP A 1 71 ? -10.713 -3.248 0.955 1.00 98.62 71 ASP A C 1
ATOM 568 O O . ASP A 1 71 ? -10.523 -4.311 0.374 1.00 98.62 71 ASP A O 1
ATOM 572 N N . LEU A 1 72 ? -9.776 -2.714 1.748 1.00 98.81 72 LEU A N 1
ATOM 573 C CA . LEU A 1 72 ? -8.492 -3.378 1.965 1.00 98.81 72 LEU A CA 1
ATOM 574 C C . LEU A 1 72 ? -8.663 -4.715 2.692 1.00 98.81 72 LEU A C 1
ATOM 576 O O . LEU A 1 72 ? -7.991 -5.673 2.325 1.00 98.81 72 LEU A O 1
ATOM 580 N N . LEU A 1 73 ? -9.546 -4.816 3.690 1.00 98.88 73 LEU A N 1
ATOM 581 C CA . LEU A 1 73 ? -9.782 -6.096 4.366 1.00 98.88 73 LEU A CA 1
ATOM 582 C C . LEU A 1 73 ? -10.320 -7.161 3.401 1.00 98.88 73 LEU A C 1
ATOM 584 O O . LEU A 1 73 ? -9.836 -8.290 3.436 1.00 98.88 73 LEU A O 1
ATOM 588 N N . GLU A 1 74 ? -11.266 -6.799 2.531 1.00 98.69 74 GLU A N 1
ATOM 589 C CA . GLU A 1 74 ? -11.808 -7.696 1.499 1.00 98.69 74 GLU A CA 1
ATOM 590 C C . GLU A 1 74 ? -10.716 -8.115 0.501 1.00 98.69 74 GLU A C 1
ATOM 592 O O . GLU A 1 74 ? -10.491 -9.309 0.294 1.00 98.69 74 GLU A O 1
ATOM 597 N N . ILE A 1 75 ? -9.951 -7.152 -0.028 1.00 98.81 75 ILE A N 1
ATOM 598 C CA . ILE A 1 75 ? -8.841 -7.420 -0.955 1.00 98.81 75 ILE A CA 1
ATOM 599 C C . ILE A 1 75 ? -7.813 -8.366 -0.323 1.00 98.81 75 ILE A C 1
ATOM 601 O O . ILE A 1 75 ? -7.424 -9.355 -0.943 1.00 98.81 75 ILE A O 1
ATOM 605 N N . PHE A 1 76 ? -7.351 -8.088 0.899 1.00 98.81 76 PHE A N 1
ATOM 606 C CA . PHE A 1 76 ? -6.326 -8.914 1.541 1.00 98.81 76 PHE A CA 1
ATOM 607 C C . PHE A 1 76 ? -6.844 -10.298 1.939 1.00 98.81 76 PHE A C 1
ATOM 609 O O . PHE A 1 76 ? -6.071 -11.255 1.867 1.00 98.81 76 PHE A O 1
ATOM 616 N N . GLU A 1 77 ? -8.123 -10.442 2.300 1.00 98.75 77 GLU A N 1
ATOM 617 C CA . GLU A 1 77 ? -8.722 -11.762 2.521 1.00 98.75 77 GLU A CA 1
ATOM 618 C C . GLU A 1 77 ? -8.726 -12.585 1.226 1.00 98.75 77 GLU A C 1
ATOM 620 O O . GLU A 1 77 ? -8.267 -13.730 1.227 1.00 98.75 77 GLU A O 1
ATOM 625 N N . GLU A 1 78 ? -9.145 -12.001 0.100 1.00 98.69 78 GLU A N 1
ATOM 626 C CA . GLU A 1 78 ? -9.143 -12.688 -1.197 1.00 98.69 78 GLU A CA 1
ATOM 627 C C . GLU A 1 78 ? -7.727 -13.056 -1.667 1.00 98.69 78 GLU A C 1
ATOM 629 O O . GLU A 1 78 ? -7.491 -14.176 -2.137 1.00 98.69 78 GLU A O 1
ATOM 634 N N . LEU A 1 79 ? -6.754 -12.156 -1.490 1.00 98.81 79 LEU A N 1
ATOM 635 C CA . LEU A 1 79 ? -5.345 -12.435 -1.785 1.00 98.81 79 LEU A CA 1
ATOM 636 C C . LEU A 1 79 ? -4.809 -13.586 -0.925 1.00 98.81 79 LEU A C 1
ATOM 638 O O . LEU A 1 79 ? -4.110 -14.467 -1.436 1.00 98.81 79 LEU A O 1
ATOM 642 N N . TYR A 1 80 ? -5.150 -13.613 0.363 1.00 98.81 80 TYR A N 1
ATOM 643 C CA . TYR A 1 80 ? -4.738 -14.675 1.275 1.00 98.81 80 TYR A CA 1
ATOM 644 C C . TYR A 1 80 ? -5.375 -16.026 0.926 1.00 98.81 80 TYR A C 1
ATOM 646 O O . TYR A 1 80 ? -4.664 -17.033 0.850 1.00 98.81 80 TYR A O 1
ATOM 654 N N . GLU A 1 81 ? -6.682 -16.061 0.641 1.00 98.44 81 GLU A N 1
ATOM 655 C CA . GLU A 1 81 ? -7.391 -17.269 0.191 1.00 98.44 81 GLU A CA 1
ATOM 656 C C . GLU A 1 81 ? -6.780 -17.829 -1.108 1.00 98.44 81 GLU A C 1
ATOM 658 O O . GLU A 1 81 ? -6.626 -19.048 -1.258 1.00 98.44 81 GLU A O 1
ATOM 663 N N . ALA A 1 82 ? -6.362 -16.944 -2.018 1.00 98.56 82 ALA A N 1
ATOM 664 C CA . ALA A 1 82 ? -5.672 -17.294 -3.258 1.00 98.56 82 ALA A CA 1
ATOM 665 C C . ALA A 1 82 ? -4.192 -17.674 -3.068 1.00 98.56 82 ALA A C 1
ATOM 667 O O . ALA A 1 82 ? -3.549 -18.123 -4.020 1.00 98.56 82 ALA A O 1
ATOM 668 N N . LYS A 1 83 ? -3.646 -17.520 -1.854 1.00 98.56 83 LYS A N 1
ATOM 669 C CA . LYS A 1 83 ? -2.215 -17.668 -1.539 1.00 98.56 83 LYS A CA 1
ATOM 670 C C . LYS A 1 83 ? -1.325 -16.779 -2.411 1.00 98.56 83 LYS A C 1
ATOM 672 O O . LYS A 1 83 ? -0.224 -17.185 -2.790 1.00 98.56 83 LYS A O 1
ATOM 677 N N . TYR A 1 84 ? -1.814 -15.586 -2.745 1.00 98.75 84 TYR A N 1
ATOM 678 C CA . TYR A 1 84 ? -1.047 -14.600 -3.490 1.00 98.75 84 TYR A CA 1
ATOM 679 C C . TYR A 1 84 ? 0.192 -14.185 -2.670 1.00 98.75 84 TYR A C 1
ATOM 681 O O . TYR A 1 84 ? 0.057 -13.849 -1.488 1.00 98.75 84 TYR A O 1
ATOM 689 N N . PRO A 1 85 ? 1.401 -14.239 -3.256 1.00 98.50 85 PRO A N 1
ATOM 690 C CA . PRO A 1 85 ? 2.639 -14.013 -2.523 1.00 98.50 85 PRO A CA 1
ATOM 691 C C . PRO A 1 85 ? 2.862 -12.524 -2.226 1.00 98.50 85 PRO A C 1
ATOM 693 O O . PRO A 1 85 ? 3.060 -11.709 -3.129 1.00 98.50 85 PRO A O 1
ATOM 696 N N . ILE A 1 86 ? 2.911 -12.177 -0.942 1.00 98.81 86 ILE A N 1
ATOM 697 C CA . ILE A 1 86 ? 3.306 -10.853 -0.444 1.00 98.81 86 ILE A CA 1
ATOM 698 C C . ILE A 1 86 ? 4.386 -11.064 0.602 1.00 98.81 86 ILE A C 1
ATOM 700 O O . ILE A 1 86 ? 4.155 -11.771 1.580 1.00 98.81 86 ILE A O 1
ATOM 704 N N . GLU A 1 87 ? 5.570 -10.481 0.411 1.00 98.62 87 GLU A N 1
ATOM 705 C CA . GLU A 1 87 ? 6.700 -10.785 1.297 1.00 98.62 87 GLU A CA 1
ATOM 706 C C . GLU A 1 87 ? 6.477 -10.250 2.714 1.00 98.62 87 GLU A C 1
ATOM 708 O O . GLU A 1 87 ? 6.687 -10.977 3.685 1.00 98.62 87 GLU A O 1
ATOM 713 N N . LYS A 1 88 ? 6.069 -8.982 2.830 1.00 98.75 88 LYS A N 1
ATOM 714 C CA . LYS A 1 88 ? 5.900 -8.266 4.099 1.00 98.75 88 LYS A CA 1
ATOM 715 C C . LYS A 1 88 ? 4.745 -7.276 3.996 1.00 98.75 88 LYS A C 1
ATOM 717 O O . LYS A 1 88 ? 4.604 -6.594 2.979 1.00 98.75 88 LYS A O 1
ATOM 722 N N . ILE A 1 89 ? 3.980 -7.170 5.079 1.00 98.88 89 ILE A N 1
ATOM 723 C CA . ILE A 1 89 ? 3.007 -6.103 5.315 1.00 98.88 89 ILE A CA 1
ATOM 724 C C . ILE A 1 89 ? 3.275 -5.541 6.711 1.00 98.88 89 ILE A C 1
ATOM 726 O O . ILE A 1 89 ? 2.799 -6.069 7.715 1.00 98.88 89 ILE A O 1
ATOM 730 N N . LYS A 1 90 ? 4.100 -4.500 6.784 1.00 98.81 90 LYS A N 1
ATOM 731 C CA . LYS A 1 90 ? 4.475 -3.837 8.034 1.00 98.81 90 LYS A CA 1
ATOM 732 C C . LYS A 1 90 ? 4.150 -2.358 7.962 1.00 98.81 90 LYS A C 1
ATOM 734 O O . LYS A 1 90 ? 4.239 -1.736 6.899 1.00 98.81 90 LYS A O 1
ATOM 739 N N . LEU A 1 91 ? 3.893 -1.769 9.126 1.00 98.81 91 LEU A N 1
ATOM 740 C CA . LEU A 1 91 ? 3.859 -0.318 9.250 1.00 98.81 91 LEU A CA 1
ATOM 741 C C . LEU A 1 91 ? 5.206 0.263 8.809 1.00 98.81 91 LEU A C 1
ATOM 743 O O . LEU A 1 91 ? 6.268 -0.226 9.199 1.00 98.81 91 LEU A O 1
ATOM 747 N N . VAL A 1 92 ? 5.166 1.345 8.033 1.00 98.62 92 VAL A N 1
ATOM 748 C CA . VAL A 1 92 ? 6.379 2.051 7.585 1.00 98.62 92 VAL A CA 1
ATOM 749 C C . VAL A 1 92 ? 7.204 2.580 8.773 1.00 98.62 92 VAL A C 1
ATOM 751 O O . VAL A 1 92 ? 8.396 2.846 8.659 1.00 98.62 92 VAL A O 1
ATOM 754 N N . ASP A 1 93 ? 6.586 2.697 9.950 1.00 98.62 93 ASP A N 1
ATOM 755 C CA . ASP A 1 93 ? 7.204 3.104 11.212 1.00 98.62 93 ASP A CA 1
ATOM 756 C C . ASP A 1 93 ? 8.278 2.138 11.730 1.00 98.62 93 ASP A C 1
ATOM 758 O O . ASP A 1 93 ? 9.164 2.566 12.478 1.00 98.62 93 ASP A O 1
ATOM 762 N N . GLU A 1 94 ? 8.249 0.873 11.296 1.00 98.56 94 GLU A N 1
ATOM 763 C CA . GLU A 1 94 ? 9.329 -0.102 11.526 1.00 98.56 94 GLU A CA 1
ATOM 764 C C . GLU A 1 94 ? 10.618 0.276 10.768 1.00 98.56 94 GLU A C 1
ATOM 766 O O . GLU A 1 94 ? 11.703 -0.199 11.099 1.00 98.56 94 GLU A O 1
ATOM 771 N N . TYR A 1 95 ? 10.502 1.181 9.791 1.00 98.62 95 TYR A N 1
ATOM 772 C CA . TYR A 1 95 ? 11.587 1.769 9.003 1.00 98.62 95 TYR A CA 1
ATOM 773 C C . TYR A 1 95 ? 11.747 3.270 9.295 1.00 98.62 95 TYR A C 1
ATOM 775 O O . TYR A 1 95 ? 12.210 4.026 8.447 1.00 98.62 95 TYR A O 1
ATOM 783 N N . ASP A 1 96 ? 11.303 3.735 10.469 1.00 98.25 96 ASP A N 1
ATOM 784 C CA . ASP A 1 96 ? 11.314 5.155 10.860 1.00 98.25 96 ASP A CA 1
ATOM 785 C C . ASP A 1 96 ? 10.585 6.087 9.865 1.00 98.25 96 ASP A C 1
ATOM 787 O O . ASP A 1 96 ? 10.892 7.277 9.764 1.00 98.25 96 ASP A O 1
ATOM 791 N N . ALA A 1 97 ? 9.584 5.550 9.157 1.00 97.88 97 ALA A N 1
ATOM 792 C CA . ALA A 1 97 ? 8.850 6.215 8.079 1.00 97.88 97 ALA A CA 1
ATOM 793 C C . ALA A 1 97 ? 9.707 6.621 6.861 1.00 97.88 97 ALA A C 1
ATOM 795 O O . ALA A 1 97 ? 9.323 7.515 6.095 1.00 97.88 97 ALA A O 1
ATOM 796 N N . ASP A 1 98 ? 10.847 5.953 6.665 1.00 98.19 98 ASP A N 1
ATOM 797 C CA . ASP A 1 98 ? 11.683 6.055 5.471 1.00 98.19 98 ASP A CA 1
ATOM 798 C C . ASP A 1 98 ? 11.127 5.155 4.353 1.00 98.19 98 ASP A C 1
ATOM 800 O O . ASP A 1 98 ? 11.207 3.924 4.411 1.00 98.19 98 ASP A O 1
ATOM 804 N N . ASP A 1 99 ? 10.546 5.788 3.328 1.00 95.88 99 ASP A N 1
ATOM 805 C CA . ASP A 1 99 ? 9.969 5.084 2.178 1.00 95.88 99 ASP A CA 1
ATOM 806 C C . ASP A 1 99 ? 11.023 4.251 1.439 1.00 95.88 99 ASP A C 1
ATOM 808 O O . ASP A 1 99 ? 10.736 3.129 1.046 1.00 95.88 99 ASP A O 1
ATOM 812 N N . GLU A 1 100 ? 12.244 4.760 1.255 1.00 97.88 100 GLU A N 1
ATOM 813 C CA . GLU A 1 100 ? 13.279 4.053 0.495 1.00 97.88 100 GLU A CA 1
ATOM 814 C C . GLU A 1 100 ? 13.715 2.783 1.229 1.00 97.88 100 GLU A C 1
ATOM 816 O O . GLU A 1 100 ? 13.818 1.725 0.610 1.00 97.88 100 GLU A O 1
ATOM 821 N N . ALA A 1 101 ? 13.916 2.856 2.547 1.00 98.69 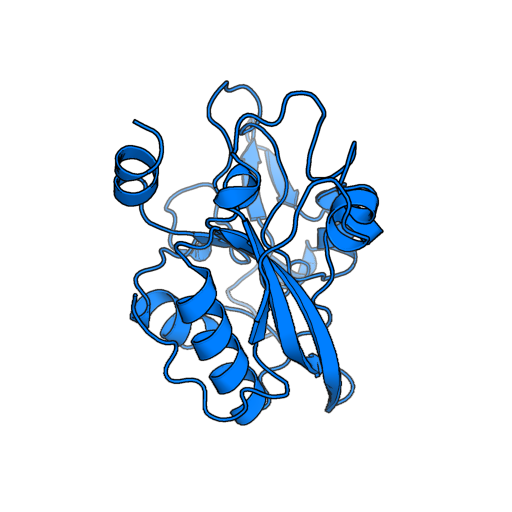101 ALA A N 1
ATOM 822 C CA . ALA A 1 101 ? 14.269 1.696 3.361 1.00 98.69 101 ALA A CA 1
ATOM 823 C C . ALA A 1 101 ? 13.149 0.642 3.381 1.00 98.69 101 ALA A C 1
ATOM 825 O O . ALA A 1 101 ? 13.426 -0.546 3.201 1.00 98.69 101 ALA A O 1
ATOM 826 N N . SER A 1 102 ? 11.895 1.075 3.549 1.00 98.69 102 SER A N 1
ATOM 827 C CA . SER A 1 102 ? 10.715 0.202 3.501 1.00 98.69 102 SER A CA 1
ATOM 828 C C . SER A 1 102 ? 10.575 -0.457 2.126 1.00 98.69 102 SER A C 1
ATOM 830 O O . SER A 1 102 ? 10.440 -1.679 2.020 1.00 98.69 102 SER A O 1
ATOM 832 N N . MET A 1 103 ? 10.671 0.337 1.056 1.00 98.69 103 MET A N 1
ATOM 833 C CA . MET A 1 103 ? 10.519 -0.154 -0.307 1.00 98.69 103 MET A CA 1
ATOM 834 C C . MET A 1 103 ? 11.641 -1.127 -0.691 1.00 98.69 103 MET A C 1
ATOM 836 O O . MET A 1 103 ? 11.370 -2.173 -1.287 1.00 98.69 103 MET A O 1
ATOM 840 N N . ALA A 1 104 ? 12.891 -0.808 -0.339 1.00 98.75 104 ALA A N 1
ATOM 841 C CA . ALA A 1 104 ? 14.062 -1.630 -0.639 1.00 98.75 104 ALA A CA 1
ATOM 842 C C . ALA A 1 104 ? 14.035 -2.990 0.072 1.00 98.75 104 ALA A C 1
ATOM 844 O O . ALA A 1 104 ? 14.587 -3.956 -0.460 1.00 98.75 104 ALA A O 1
ATOM 845 N N . ASP A 1 105 ? 13.380 -3.070 1.235 1.00 98.75 105 ASP A N 1
ATOM 846 C CA . ASP A 1 105 ? 13.120 -4.311 1.976 1.00 98.75 105 ASP A CA 1
ATOM 847 C C . ASP A 1 105 ? 11.826 -5.021 1.522 1.00 98.75 105 ASP A C 1
ATOM 849 O O . ASP A 1 105 ? 11.354 -5.946 2.183 1.00 98.75 105 ASP A O 1
ATOM 853 N N . ASN A 1 106 ? 11.256 -4.615 0.381 1.00 98.81 106 ASN A N 1
ATOM 854 C CA . ASN A 1 106 ? 10.061 -5.199 -0.231 1.00 98.81 106 ASN A CA 1
ATOM 855 C C . ASN A 1 106 ? 8.801 -5.159 0.662 1.00 98.81 106 ASN A C 1
ATOM 857 O O . ASN A 1 106 ? 7.975 -6.075 0.638 1.00 98.81 106 ASN A O 1
ATOM 861 N N . ASN A 1 107 ? 8.664 -4.121 1.488 1.00 98.88 107 ASN A N 1
ATOM 862 C CA . ASN A 1 107 ? 7.529 -3.974 2.389 1.00 98.88 107 ASN A CA 1
ATOM 863 C C . ASN A 1 107 ? 6.314 -3.346 1.695 1.00 98.88 107 ASN A C 1
ATOM 865 O O . ASN A 1 107 ? 6.402 -2.247 1.154 1.00 98.88 107 ASN A O 1
ATOM 869 N N . SER A 1 108 ? 5.158 -4.000 1.792 1.00 98.88 108 SER A N 1
ATOM 870 C CA . SER A 1 108 ? 3.878 -3.442 1.349 1.00 98.88 108 SER A CA 1
ATOM 871 C C . SER A 1 108 ? 3.296 -2.543 2.444 1.00 98.88 108 SER A C 1
ATOM 873 O O . SER A 1 108 ? 3.230 -2.956 3.603 1.00 98.88 108 SER A O 1
ATOM 875 N N . SER A 1 109 ? 2.881 -1.315 2.114 1.00 98.69 109 SER A N 1
ATOM 876 C CA . SER A 1 109 ? 2.459 -0.330 3.126 1.00 98.69 109 SER A CA 1
ATOM 877 C C . SER A 1 109 ? 1.455 0.709 2.606 1.00 98.69 109 SER A C 1
ATOM 879 O O . SER A 1 109 ? 1.354 0.948 1.404 1.00 98.69 109 SER A O 1
ATOM 881 N N . SER A 1 110 ? 0.698 1.330 3.525 1.00 98.81 110 SER A N 1
ATOM 882 C CA . SER A 1 110 ? -0.339 2.330 3.216 1.00 98.81 110 SER A CA 1
ATOM 883 C C . SER A 1 110 ? -0.014 3.713 3.793 1.00 98.81 110 SER A C 1
ATOM 885 O O . SER A 1 110 ? 0.517 4.566 3.086 1.00 98.81 110 SER A O 1
ATOM 887 N N . PHE A 1 111 ? -0.331 3.992 5.058 1.00 98.81 111 PHE A N 1
ATOM 888 C CA . PHE A 1 111 ? -0.185 5.337 5.612 1.00 98.81 111 PHE A CA 1
ATOM 889 C C . PHE A 1 111 ? 1.281 5.747 5.833 1.00 98.81 111 PHE A C 1
ATOM 891 O O . PHE A 1 111 ? 2.018 5.096 6.569 1.00 98.81 111 PHE A O 1
ATOM 898 N N . ASN A 1 112 ? 1.671 6.884 5.248 1.00 98.62 112 ASN A N 1
ATOM 899 C CA . ASN A 1 112 ? 2.900 7.615 5.568 1.00 98.62 112 ASN A CA 1
ATOM 900 C C . ASN A 1 112 ? 2.689 9.119 5.330 1.00 98.62 112 ASN A C 1
ATOM 902 O O . ASN A 1 112 ? 2.630 9.564 4.177 1.00 98.62 112 ASN A O 1
ATOM 906 N N . PHE A 1 113 ? 2.555 9.931 6.388 1.00 98.25 113 PHE A N 1
ATOM 907 C CA . PHE A 1 113 ? 2.317 11.368 6.238 1.00 98.25 113 PHE A CA 1
ATOM 908 C C . PHE A 1 113 ? 3.510 12.087 5.600 1.00 98.25 113 PHE A C 1
ATOM 910 O O . PHE A 1 113 ? 4.560 12.347 6.204 1.00 98.25 113 PHE A O 1
ATOM 917 N N . ARG A 1 114 ? 3.305 12.503 4.350 1.00 96.69 114 ARG A N 1
ATOM 918 C CA . ARG A 1 114 ? 4.239 13.334 3.592 1.00 96.69 114 ARG A CA 1
ATOM 919 C C . ARG A 1 114 ? 3.532 14.146 2.519 1.00 96.69 114 ARG A C 1
ATOM 921 O O . ARG A 1 114 ? 2.449 13.805 2.042 1.00 96.69 114 ARG A O 1
ATOM 928 N N . TYR A 1 115 ? 4.209 15.201 2.095 1.00 94.25 115 TYR A N 1
ATOM 929 C CA . TYR A 1 115 ? 3.855 15.944 0.895 1.00 94.25 115 TYR A CA 1
ATOM 930 C C . TYR A 1 115 ? 4.491 15.287 -0.329 1.00 94.25 115 TYR A C 1
ATOM 932 O O . TYR A 1 115 ? 5.548 14.661 -0.235 1.00 94.25 115 TYR A O 1
ATOM 940 N N . ILE A 1 116 ? 3.858 15.437 -1.488 1.00 89.06 116 ILE A N 1
ATOM 941 C CA . ILE A 1 116 ? 4.477 15.084 -2.765 1.00 89.06 116 ILE A CA 1
ATOM 942 C C . ILE A 1 116 ? 5.683 16.006 -2.960 1.00 89.06 116 ILE A C 1
ATOM 944 O O . ILE A 1 116 ? 5.558 17.225 -2.797 1.00 89.06 116 ILE A O 1
ATOM 948 N N . SER A 1 117 ? 6.836 15.427 -3.304 1.00 82.69 117 SER A N 1
ATOM 949 C CA . SER A 1 117 ? 8.114 16.133 -3.425 1.00 82.69 117 SER A CA 1
ATOM 950 C C . SER A 1 117 ? 7.983 17.444 -4.201 1.00 82.69 117 SER A C 1
ATOM 952 O O . SER A 1 117 ? 7.434 17.474 -5.301 1.00 82.69 117 SER A O 1
ATOM 954 N N . TYR A 1 118 ? 8.511 18.524 -3.619 1.00 84.88 118 TYR A N 1
ATOM 955 C CA . TYR A 1 118 ? 8.477 19.890 -4.164 1.00 84.88 118 TYR A CA 1
ATOM 956 C C . TYR A 1 118 ? 7.081 20.530 -4.282 1.00 84.88 118 TYR A C 1
ATOM 958 O O . TYR A 1 118 ? 6.929 21.546 -4.960 1.00 84.88 118 TYR A O 1
ATOM 966 N N . THR A 1 119 ? 6.066 19.985 -3.610 1.00 90.62 119 THR A N 1
ATOM 967 C CA . THR A 1 119 ? 4.711 20.555 -3.566 1.00 90.62 119 THR A CA 1
ATOM 968 C C . THR A 1 119 ? 4.203 20.685 -2.129 1.00 90.62 119 THR A C 1
ATOM 970 O O . THR A 1 119 ? 4.799 20.164 -1.190 1.00 90.62 119 THR A O 1
ATOM 973 N N . THR A 1 120 ? 3.064 21.354 -1.959 1.00 89.44 120 THR A N 1
ATOM 974 C CA . THR A 1 120 ? 2.290 21.380 -0.707 1.00 89.44 120 THR A CA 1
ATOM 975 C C . THR A 1 120 ? 1.089 20.426 -0.738 1.00 89.44 120 THR A C 1
ATOM 977 O O . THR A 1 120 ? 0.275 20.436 0.184 1.00 89.44 120 THR A O 1
ATOM 980 N N . LYS A 1 121 ? 0.955 19.593 -1.783 1.00 92.75 121 LYS A N 1
ATOM 981 C CA . LYS A 1 121 ? -0.098 18.571 -1.876 1.00 92.75 121 LYS A CA 1
ATOM 982 C C . LYS A 1 121 ? 0.322 17.374 -1.025 1.00 92.75 121 LYS A C 1
ATOM 984 O O . LYS A 1 121 ? 1.410 16.834 -1.218 1.00 92.75 121 LYS A O 1
ATOM 989 N N . ILE A 1 122 ? -0.525 16.968 -0.084 1.00 95.56 122 ILE A N 1
ATOM 990 C CA . ILE A 1 122 ? -0.318 15.745 0.700 1.00 95.56 122 ILE A CA 1
ATOM 991 C C . ILE A 1 122 ? -0.408 14.541 -0.253 1.00 95.56 122 ILE A C 1
ATOM 993 O O . ILE A 1 122 ? -1.259 14.509 -1.146 1.00 95.56 122 ILE A O 1
ATOM 997 N N . SER A 1 123 ? 0.507 13.584 -0.099 1.00 96.38 123 SER A N 1
ATOM 998 C CA . SER A 1 123 ? 0.493 12.313 -0.836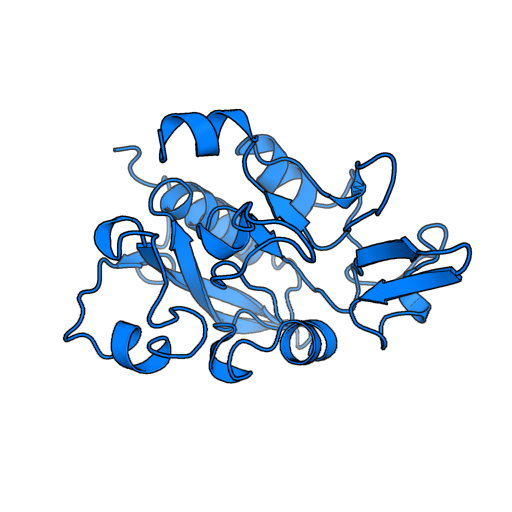 1.00 96.38 123 SER A CA 1
ATOM 999 C C . SER A 1 123 ? -0.767 11.505 -0.507 1.00 96.38 123 SER A C 1
ATOM 1001 O O . SER A 1 123 ? -1.277 11.612 0.606 1.00 96.38 123 SER A O 1
ATOM 1003 N N . LYS A 1 124 ? -1.253 10.634 -1.401 1.00 97.88 124 LYS A N 1
ATOM 1004 C CA . LYS A 1 124 ? -2.369 9.738 -1.044 1.00 97.88 124 LYS A CA 1
ATOM 1005 C C . LYS A 1 124 ? -1.987 8.745 0.062 1.00 97.88 124 LYS A C 1
ATOM 1007 O O . LYS A 1 124 ? -2.809 8.513 0.945 1.00 97.88 124 LYS A O 1
ATOM 1012 N N . HIS A 1 125 ? -0.718 8.329 0.146 1.00 98.38 125 HIS A N 1
ATOM 1013 C CA . HIS A 1 125 ? -0.175 7.660 1.343 1.00 98.38 125 HIS A CA 1
ATOM 1014 C C . HIS A 1 125 ? -0.299 8.522 2.600 1.00 98.38 125 HIS A C 1
ATOM 1016 O O . HIS A 1 125 ? -0.623 8.026 3.672 1.00 98.38 125 HIS A O 1
ATOM 1022 N N . GLY A 1 126 ? -0.117 9.838 2.476 1.00 98.06 126 GLY A N 1
ATOM 1023 C CA . GLY A 1 126 ? -0.255 10.751 3.605 1.00 98.06 126 GLY A CA 1
ATOM 1024 C C . GLY A 1 126 ? -1.679 10.883 4.127 1.00 98.06 126 GLY A C 1
ATOM 1025 O O . GLY A 1 126 ? -1.852 11.235 5.285 1.00 98.06 126 GLY A O 1
ATOM 1026 N N . TYR A 1 127 ? -2.681 10.553 3.310 1.00 98.50 127 TYR A N 1
ATOM 1027 C CA . TYR A 1 127 ? -4.076 10.426 3.734 1.00 98.50 127 TYR A CA 1
ATOM 1028 C C . TYR A 1 127 ? -4.462 9.004 4.163 1.00 98.50 127 TYR A C 1
ATOM 1030 O O . TYR A 1 127 ? -5.589 8.806 4.614 1.00 98.50 127 TYR A O 1
ATOM 1038 N N . GLY A 1 128 ? -3.575 8.016 3.994 1.00 98.62 128 GLY A N 1
ATOM 1039 C CA . GLY A 1 128 ? -3.902 6.594 4.135 1.00 98.62 128 GLY A CA 1
ATOM 1040 C C . GLY A 1 128 ? -4.850 6.092 3.040 1.00 98.62 128 GLY A C 1
ATOM 1041 O O . GLY A 1 128 ? -5.616 5.168 3.269 1.00 98.62 128 GLY A O 1
ATOM 1042 N N . LEU A 1 129 ? -4.866 6.744 1.876 1.00 98.81 129 LEU A N 1
ATOM 1043 C CA . LEU A 1 129 ? -5.773 6.470 0.752 1.00 98.81 129 LEU A CA 1
ATOM 1044 C C . LEU A 1 129 ? -5.065 5.783 -0.431 1.00 98.81 129 LEU A C 1
ATOM 1046 O O . LEU A 1 129 ? -5.537 5.848 -1.568 1.00 98.81 129 LEU A O 1
ATOM 1050 N N . ALA A 1 130 ? -3.911 5.178 -0.165 1.00 98.81 130 ALA A N 1
ATOM 1051 C CA . ALA A 1 130 ? -3.122 4.419 -1.121 1.00 98.81 130 ALA A CA 1
ATOM 1052 C C . ALA A 1 130 ? -2.518 3.182 -0.452 1.00 98.81 130 ALA A C 1
ATOM 1054 O O . ALA A 1 130 ? -2.403 3.149 0.775 1.00 98.81 130 ALA A O 1
ATOM 1055 N N . MET A 1 131 ? -2.135 2.194 -1.249 1.00 98.88 131 MET A N 1
ATOM 1056 C CA . MET A 1 131 ? -1.443 0.985 -0.822 1.00 98.88 131 MET A CA 1
ATOM 1057 C C . MET A 1 131 ? -0.376 0.634 -1.856 1.00 98.88 131 MET A C 1
ATOM 1059 O O . MET A 1 131 ? -0.679 0.548 -3.045 1.00 98.88 131 MET A O 1
ATOM 1063 N N . ASP A 1 132 ? 0.845 0.401 -1.385 1.00 98.88 132 ASP A N 1
ATOM 1064 C CA . ASP A 1 132 ? 1.936 -0.122 -2.200 1.00 98.88 132 ASP A CA 1
ATOM 1065 C C . ASP A 1 132 ? 2.115 -1.622 -1.932 1.00 98.88 132 ASP A C 1
ATOM 1067 O O . ASP A 1 132 ? 2.063 -2.047 -0.775 1.00 98.88 132 ASP A O 1
ATOM 1071 N N . ILE A 1 133 ? 2.336 -2.425 -2.981 1.00 98.88 133 ILE A N 1
ATOM 1072 C CA . ILE A 1 133 ? 2.463 -3.893 -2.902 1.00 98.88 133 ILE A CA 1
ATOM 1073 C C . ILE A 1 133 ? 3.790 -4.371 -3.504 1.00 98.88 133 ILE A C 1
ATOM 1075 O O . ILE A 1 133 ? 4.103 -4.041 -4.649 1.00 98.88 133 ILE A O 1
ATOM 1079 N N . ASN A 1 134 ? 4.531 -5.217 -2.770 1.00 98.75 134 ASN A N 1
ATOM 1080 C CA . ASN A 1 134 ? 5.788 -5.852 -3.212 1.00 98.75 134 ASN A CA 1
ATOM 1081 C C . ASN A 1 134 ? 6.724 -4.857 -3.930 1.00 98.75 134 ASN A C 1
ATOM 1083 O O . ASN A 1 134 ? 7.091 -5.022 -5.100 1.00 98.75 134 ASN A O 1
ATOM 1087 N N . THR A 1 135 ? 7.057 -3.793 -3.210 1.00 98.69 135 THR A N 1
ATOM 1088 C CA . THR A 1 135 ? 7.704 -2.558 -3.674 1.00 98.69 135 THR A CA 1
ATOM 1089 C C . THR A 1 135 ? 9.036 -2.766 -4.392 1.00 98.69 135 THR A C 1
ATOM 1091 O O . THR A 1 135 ? 9.357 -2.046 -5.336 1.00 98.69 135 THR A O 1
ATOM 1094 N N . LEU A 1 136 ? 9.804 -3.792 -4.011 1.00 98.69 136 LEU A N 1
ATOM 1095 C CA . LEU A 1 136 ? 11.076 -4.104 -4.662 1.00 98.69 136 LEU A CA 1
ATOM 1096 C C . LEU A 1 136 ? 10.863 -4.615 -6.094 1.00 98.69 136 LEU A C 1
ATOM 1098 O O . LEU A 1 136 ? 11.595 -4.234 -7.002 1.00 98.69 136 LEU A O 1
ATOM 1102 N N . TYR A 1 137 ? 9.851 -5.458 -6.304 1.00 98.69 137 TYR A N 1
ATOM 1103 C CA . TYR A 1 137 ? 9.560 -6.093 -7.598 1.00 98.69 137 TYR A CA 1
ATOM 1104 C C . TYR A 1 137 ? 8.692 -5.213 -8.506 1.00 98.69 137 TYR A C 1
ATOM 1106 O O . TYR A 1 137 ? 8.558 -5.465 -9.711 1.00 98.69 137 TYR A O 1
ATOM 1114 N N . ASN A 1 138 ? 8.100 -4.161 -7.942 1.00 98.69 138 ASN A N 1
ATOM 1115 C CA . ASN A 1 138 ? 7.176 -3.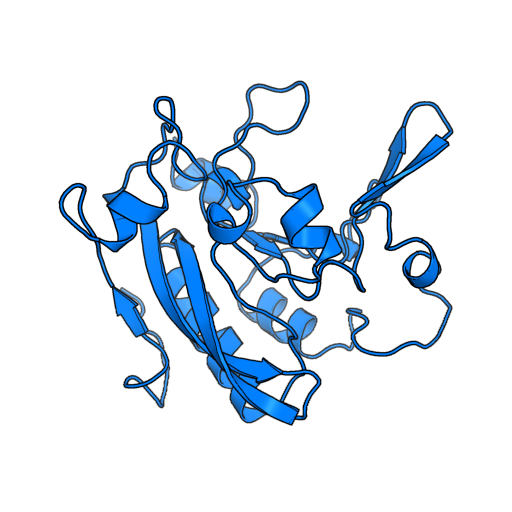268 -8.627 1.00 98.69 138 ASN A CA 1
ATOM 1116 C C . ASN A 1 138 ? 7.599 -1.800 -8.451 1.00 98.69 138 ASN A C 1
ATOM 1118 O O . ASN A 1 138 ? 6.851 -1.005 -7.898 1.00 98.69 138 ASN A O 1
ATOM 1122 N N . PRO A 1 139 ? 8.783 -1.405 -8.948 1.00 98.31 139 PRO A N 1
ATOM 1123 C CA . PRO A 1 139 ? 9.347 -0.100 -8.633 1.00 98.31 139 PRO A CA 1
ATOM 1124 C C . PRO A 1 139 ? 8.558 1.077 -9.199 1.00 98.31 139 PRO A C 1
ATOM 1126 O O . PRO A 1 139 ? 7.905 0.992 -10.244 1.00 98.31 139 PRO A O 1
ATOM 1129 N N . TYR A 1 140 ? 8.763 2.231 -8.582 1.00 97.81 140 TYR A N 1
ATOM 1130 C CA . TYR A 1 140 ? 8.477 3.520 -9.173 1.00 97.81 140 TYR A CA 1
ATOM 1131 C C . TYR A 1 140 ? 9.588 3.944 -10.140 1.00 97.81 140 TYR A C 1
ATOM 1133 O O . TYR A 1 140 ? 10.746 4.145 -9.771 1.00 97.81 140 TYR A O 1
ATOM 1141 N N . VAL A 1 141 ? 9.231 4.102 -11.414 1.00 97.00 141 VAL A N 1
ATOM 1142 C CA . VAL A 1 141 ? 10.151 4.398 -12.514 1.00 97.00 141 VAL A CA 1
ATOM 1143 C C . VAL A 1 141 ? 9.771 5.715 -13.180 1.00 97.00 141 VAL A C 1
ATOM 1145 O O . VAL A 1 141 ? 8.754 5.828 -13.872 1.00 97.00 141 VAL A O 1
ATOM 1148 N N . LYS A 1 142 ? 10.636 6.722 -13.044 1.00 93.38 142 LYS A N 1
ATOM 1149 C CA . LYS A 1 142 ? 10.433 8.063 -13.616 1.00 93.38 142 LYS A CA 1
ATOM 1150 C C . LYS A 1 142 ? 11.692 8.605 -14.278 1.00 93.38 142 LYS A C 1
ATOM 1152 O O . LYS A 1 142 ? 12.805 8.172 -14.001 1.00 93.38 142 LYS A O 1
ATOM 1157 N N . THR A 1 143 ? 11.531 9.588 -15.159 1.00 92.81 143 THR A N 1
ATOM 1158 C CA . THR A 1 143 ? 12.658 10.320 -15.753 1.00 92.81 143 THR A CA 1
ATOM 1159 C C . THR A 1 143 ? 12.743 11.711 -15.141 1.00 92.81 143 THR A C 1
ATOM 1161 O O . THR A 1 143 ? 11.814 12.504 -15.270 1.00 92.81 143 THR A O 1
ATOM 1164 N N . VAL A 1 144 ? 13.872 12.023 -14.507 1.00 87.62 144 VAL A N 1
ATOM 1165 C CA . VAL A 1 144 ? 14.156 13.331 -13.904 1.00 87.62 144 VAL A CA 1
ATOM 1166 C C . VAL A 1 144 ? 15.379 13.914 -14.598 1.00 87.62 144 VAL A C 1
ATOM 1168 O O . VAL A 1 144 ? 16.441 13.296 -14.613 1.00 87.62 144 VAL A O 1
ATOM 1171 N N . ASN A 1 145 ? 15.239 15.094 -15.208 1.00 89.50 145 ASN A N 1
ATOM 1172 C CA . ASN A 1 145 ? 16.324 15.774 -15.933 1.00 89.50 145 ASN A CA 1
ATOM 1173 C C . ASN A 1 145 ? 17.029 14.877 -16.976 1.00 89.50 145 ASN A C 1
ATOM 1175 O O . ASN A 1 145 ? 18.250 14.899 -17.106 1.00 89.50 145 ASN A O 1
ATOM 1179 N N . GLY A 1 146 ? 16.259 14.050 -17.692 1.00 90.38 146 GLY A N 1
ATOM 1180 C CA . GLY A 1 146 ? 16.779 13.124 -18.707 1.00 90.38 146 GLY A CA 1
ATOM 1181 C C . GLY A 1 146 ? 17.460 11.867 -18.153 1.00 90.38 146 GLY A C 1
ATOM 1182 O O . GLY A 1 146 ? 17.934 11.048 -18.937 1.00 90.38 146 GLY A O 1
ATOM 1183 N N . LYS A 1 147 ? 17.495 11.683 -16.828 1.00 92.50 147 LYS A N 1
ATOM 1184 C CA . LYS A 1 147 ? 18.038 10.490 -16.173 1.00 92.50 147 LYS A CA 1
ATOM 1185 C C . LYS A 1 147 ? 16.913 9.629 -15.606 1.00 92.50 147 LYS A C 1
ATOM 1187 O O . LYS A 1 147 ? 15.948 10.144 -15.044 1.00 92.50 147 LYS A O 1
ATOM 1192 N N . LEU A 1 148 ? 17.054 8.314 -15.742 1.00 93.38 148 LEU A N 1
ATOM 1193 C CA . LEU A 1 148 ? 16.175 7.349 -15.093 1.00 93.38 148 LEU A CA 1
ATOM 1194 C C . LEU A 1 148 ? 16.365 7.409 -13.569 1.00 93.38 148 LEU A C 1
ATOM 1196 O O . LEU A 1 148 ? 17.494 7.358 -13.079 1.00 93.38 148 LEU A O 1
ATOM 1200 N N . SER A 1 149 ? 15.257 7.527 -12.849 1.00 95.88 149 SER A N 1
ATOM 1201 C CA . SER A 1 149 ? 15.149 7.412 -11.399 1.00 95.88 149 SER A CA 1
ATOM 1202 C C . SER A 1 149 ? 14.303 6.181 -11.105 1.00 95.88 149 SER A C 1
ATOM 1204 O O . SER A 1 149 ? 13.237 6.022 -11.705 1.00 95.88 149 SER A O 1
ATOM 1206 N N . ILE A 1 150 ? 14.802 5.322 -10.223 1.00 97.69 150 ILE A N 1
ATOM 1207 C CA . ILE A 1 150 ? 14.183 4.057 -9.832 1.00 97.69 150 ILE A CA 1
ATOM 1208 C C . ILE A 1 150 ? 14.088 4.092 -8.313 1.00 97.69 150 ILE A C 1
ATOM 1210 O O . ILE A 1 150 ? 15.096 4.353 -7.656 1.00 97.69 150 ILE A O 1
ATOM 1214 N N . GLU A 1 151 ? 12.889 3.886 -7.794 1.00 97.19 151 GLU A N 1
ATOM 1215 C CA . GLU A 1 151 ? 12.587 3.861 -6.366 1.00 97.19 151 GLU A CA 1
ATOM 1216 C C . GLU A 1 151 ? 11.831 2.541 -6.092 1.00 97.19 151 GLU A C 1
ATOM 1218 O O . GLU A 1 151 ? 10.798 2.317 -6.722 1.00 97.19 151 GLU A O 1
ATOM 1223 N N . PRO A 1 152 ? 12.356 1.627 -5.255 1.00 98.38 152 PRO A N 1
ATOM 1224 C CA . PRO A 1 152 ? 13.626 1.742 -4.544 1.00 98.38 152 PRO A CA 1
ATOM 1225 C C . PRO A 1 152 ? 14.840 1.561 -5.473 1.00 98.38 152 PRO A C 1
ATOM 1227 O O . PRO A 1 152 ? 14.773 0.927 -6.529 1.00 98.38 152 PRO A O 1
ATOM 1230 N N . ALA A 1 153 ? 15.991 2.104 -5.085 1.00 97.75 153 ALA A N 1
ATOM 1231 C CA . ALA A 1 153 ? 17.206 2.132 -5.898 1.00 97.75 153 ALA A CA 1
ATOM 1232 C C . ALA A 1 153 ? 17.763 0.731 -6.216 1.00 97.75 153 ALA A C 1
ATOM 1234 O O . ALA A 1 153 ? 18.470 0.558 -7.214 1.00 97.75 153 ALA A O 1
ATOM 1235 N N . ASN A 1 154 ? 17.443 -0.272 -5.394 1.00 98.25 154 ASN A N 1
ATOM 1236 C CA . ASN A 1 154 ? 17.824 -1.672 -5.597 1.00 98.25 154 ASN A CA 1
ATOM 1237 C C . ASN A 1 154 ? 16.880 -2.450 -6.539 1.00 98.25 154 ASN A C 1
ATOM 1239 O O . ASN A 1 154 ? 17.120 -3.631 -6.775 1.00 98.25 154 ASN A O 1
ATOM 1243 N N . ALA A 1 155 ? 15.865 -1.812 -7.132 1.00 98.25 155 ALA A N 1
ATOM 1244 C CA . ALA A 1 155 ? 14.887 -2.468 -8.006 1.00 98.25 155 ALA A CA 1
ATOM 1245 C C . ALA A 1 155 ? 15.238 -2.451 -9.508 1.00 98.25 155 ALA A C 1
ATOM 1247 O O . ALA A 1 155 ? 14.380 -2.697 -10.360 1.00 98.25 155 ALA A O 1
ATOM 1248 N N . ALA A 1 156 ? 16.488 -2.144 -9.871 1.00 97.62 156 ALA A N 1
ATOM 1249 C CA . ALA A 1 156 ? 16.897 -1.979 -11.270 1.00 97.62 156 ALA A CA 1
ATOM 1250 C C . ALA A 1 156 ? 16.599 -3.204 -12.158 1.00 97.62 156 ALA A C 1
ATOM 1252 O O . ALA A 1 156 ? 16.250 -3.038 -13.330 1.00 97.62 156 ALA A O 1
ATOM 1253 N N . ASP A 1 157 ? 16.672 -4.412 -11.598 1.00 97.75 157 ASP A N 1
ATOM 1254 C CA . ASP A 1 157 ? 16.415 -5.658 -12.326 1.00 97.75 157 ASP A CA 1
ATOM 1255 C C . ASP A 1 157 ? 14.941 -5.823 -12.747 1.00 97.75 157 ASP A C 1
ATOM 1257 O O . ASP A 1 157 ? 14.663 -6.515 -13.730 1.00 97.75 157 ASP A O 1
ATOM 1261 N N . TYR A 1 158 ? 14.015 -5.114 -12.089 1.00 98.19 158 TYR A N 1
ATOM 1262 C CA . TYR A 1 158 ? 12.560 -5.220 -12.282 1.00 98.19 158 TYR A CA 1
ATOM 1263 C C . TYR A 1 158 ? 11.951 -4.090 -13.129 1.00 98.19 158 TYR A C 1
ATOM 1265 O O . TYR A 1 158 ? 10.735 -4.039 -13.347 1.00 98.19 158 TYR A O 1
ATOM 1273 N N . VAL A 1 159 ? 12.789 -3.177 -13.632 1.00 96.94 159 VAL A N 1
ATOM 1274 C CA . VAL A 1 159 ? 12.362 -2.034 -14.459 1.00 96.94 159 VAL A CA 1
ATOM 1275 C C . VAL A 1 159 ? 11.882 -2.476 -15.841 1.00 96.94 159 VAL A C 1
ATOM 1277 O O . VAL A 1 159 ? 10.904 -1.937 -16.365 1.00 96.94 159 VAL A O 1
ATOM 1280 N N . ASP A 1 160 ? 12.567 -3.444 -16.452 1.00 96.44 160 ASP A N 1
ATOM 1281 C CA . ASP A 1 160 ? 12.199 -3.961 -17.768 1.00 96.44 160 ASP A CA 1
ATOM 1282 C C . ASP A 1 160 ? 11.004 -4.913 -17.654 1.00 96.44 160 ASP A C 1
ATOM 1284 O O . ASP A 1 160 ? 11.148 -6.126 -17.510 1.00 96.44 160 ASP A O 1
ATOM 1288 N N . ARG A 1 161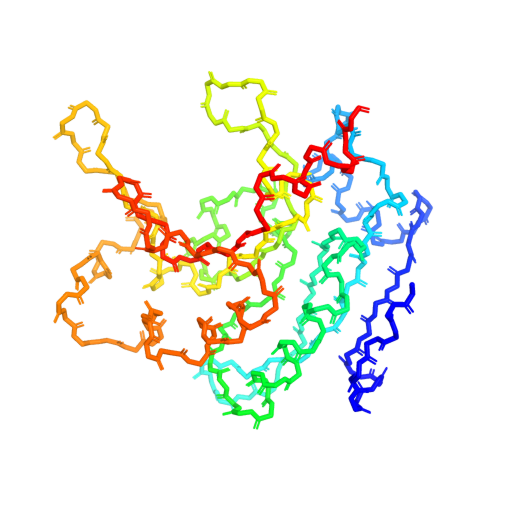 ? 9.800 -4.343 -17.756 1.00 96.31 161 ARG A N 1
ATOM 1289 C CA . ARG A 1 161 ? 8.536 -5.087 -17.685 1.00 96.31 161 ARG A CA 1
ATOM 1290 C C . ARG A 1 161 ? 8.277 -5.988 -18.898 1.00 96.31 161 ARG A C 1
ATOM 1292 O O . ARG A 1 161 ? 7.242 -6.645 -18.913 1.00 96.31 161 ARG A O 1
ATOM 1299 N N . SER A 1 162 ? 9.150 -6.037 -19.909 1.00 96.12 162 SER A N 1
ATOM 1300 C CA . SER A 1 162 ? 9.041 -7.056 -20.968 1.00 96.12 162 SER A CA 1
ATOM 1301 C C . SER A 1 162 ? 9.569 -8.423 -20.522 1.00 96.12 162 SER A C 1
ATOM 1303 O O . SER A 1 162 ? 9.241 -9.438 -21.134 1.00 96.12 162 SER A O 1
ATOM 1305 N N . LYS A 1 163 ? 10.362 -8.454 -19.445 1.00 96.38 163 LYS A N 1
ATOM 1306 C CA . LYS A 1 163 ? 10.873 -9.685 -18.850 1.00 96.38 163 LYS A CA 1
ATOM 1307 C C . LYS A 1 163 ? 9.800 -10.400 -18.037 1.00 96.38 163 LYS A C 1
ATOM 1309 O O . LYS A 1 163 ? 8.838 -9.792 -17.551 1.00 96.38 163 LYS A O 1
ATOM 1314 N N . ASP A 1 164 ? 10.035 -11.696 -17.893 1.00 94.62 164 ASP A N 1
ATOM 1315 C CA . ASP A 1 164 ? 9.310 -12.581 -16.998 1.00 94.62 164 ASP A CA 1
ATOM 1316 C C . ASP A 1 164 ? 10.107 -12.735 -15.697 1.00 94.62 164 ASP A C 1
ATOM 1318 O O . ASP A 1 164 ? 11.311 -13.010 -15.731 1.00 94.62 164 ASP A O 1
ATOM 1322 N N . PHE A 1 165 ? 9.454 -12.462 -14.573 1.00 97.06 165 PHE A N 1
ATOM 1323 C CA . PHE A 1 165 ? 9.995 -12.577 -13.223 1.00 97.06 165 PHE A CA 1
ATOM 1324 C C . PHE A 1 165 ? 8.843 -12.645 -12.223 1.00 97.06 165 PHE A C 1
ATOM 1326 O O . PHE A 1 165 ? 7.757 -12.116 -12.471 1.00 97.06 165 PHE A O 1
ATOM 1333 N N . ASP A 1 166 ? 9.102 -13.275 -11.083 1.00 96.62 166 ASP A N 1
ATOM 1334 C CA . ASP A 1 166 ? 8.092 -13.486 -10.052 1.00 96.62 166 ASP A CA 1
ATOM 1335 C C . ASP A 1 166 ? 7.609 -12.164 -9.423 1.00 96.62 166 ASP A C 1
ATOM 1337 O O . ASP A 1 166 ? 8.328 -11.163 -9.384 1.00 96.62 166 ASP A O 1
ATOM 1341 N N . TYR A 1 167 ? 6.380 -12.181 -8.893 1.00 97.88 167 TYR A N 1
ATOM 1342 C CA . TYR A 1 167 ? 5.764 -11.097 -8.097 1.00 97.88 167 TYR A CA 1
ATOM 1343 C C . TYR A 1 167 ? 5.499 -9.787 -8.853 1.00 97.88 167 TYR A C 1
ATOM 1345 O O . TYR A 1 167 ? 5.227 -8.738 -8.259 1.00 97.88 167 TYR A O 1
ATOM 1353 N N . LYS A 1 168 ? 5.583 -9.852 -10.178 1.00 98.19 168 LYS A N 1
ATOM 1354 C CA . LYS A 1 168 ? 5.300 -8.765 -11.099 1.00 98.19 168 LYS A CA 1
ATOM 1355 C C . LYS A 1 168 ? 3.801 -8.465 -11.151 1.00 98.19 168 LYS A C 1
ATOM 1357 O O . LYS A 1 168 ? 3.017 -9.317 -11.537 1.00 98.19 168 LYS A O 1
ATOM 1362 N N . ILE A 1 169 ? 3.431 -7.219 -10.876 1.00 98.62 169 ILE A N 1
ATOM 1363 C CA . ILE A 1 169 ? 2.066 -6.719 -11.066 1.00 98.62 169 ILE A CA 1
ATOM 1364 C C . ILE A 1 169 ? 1.880 -6.228 -12.508 1.00 98.62 169 ILE A C 1
ATOM 1366 O O . ILE A 1 169 ? 2.587 -5.327 -12.981 1.00 98.62 169 ILE A O 1
ATOM 1370 N N . ASP A 1 170 ? 0.916 -6.800 -13.214 1.00 97.81 170 ASP A N 1
ATOM 1371 C CA . ASP A 1 170 ? 0.404 -6.301 -14.489 1.00 97.81 170 ASP A CA 1
ATOM 1372 C C . ASP A 1 170 ? -1.130 -6.388 -14.537 1.00 97.81 170 ASP A C 1
ATOM 1374 O O . ASP A 1 170 ? -1.771 -6.688 -13.535 1.00 97.81 170 ASP A O 1
ATOM 1378 N N . GLU A 1 171 ? -1.735 -6.057 -15.680 1.00 97.44 171 GLU A N 1
ATOM 1379 C CA . GLU A 1 171 ? -3.198 -5.988 -15.810 1.00 97.44 171 GLU A CA 1
ATOM 1380 C C . GLU A 1 171 ? -3.883 -7.368 -15.734 1.00 97.44 171 GLU A C 1
ATOM 1382 O O . GLU A 1 171 ? -5.096 -7.458 -15.514 1.00 97.44 171 GLU A O 1
ATOM 1387 N N . ASP A 1 172 ? -3.116 -8.450 -15.887 1.00 97.12 172 ASP A N 1
ATOM 1388 C CA . ASP A 1 172 ? -3.600 -9.815 -15.726 1.00 97.12 172 ASP A CA 1
ATOM 1389 C C . ASP A 1 172 ? -3.408 -10.344 -14.296 1.00 97.12 172 ASP A C 1
ATOM 1391 O O . ASP A 1 172 ? -4.022 -11.361 -13.945 1.00 97.12 172 ASP A O 1
ATOM 1395 N N . ASP A 1 173 ? -2.643 -9.644 -13.457 1.00 98.50 173 ASP A N 1
ATOM 1396 C CA . ASP A 1 173 ? -2.377 -10.037 -12.078 1.00 98.50 173 ASP A CA 1
ATOM 1397 C C . ASP A 1 173 ? -3.620 -9.917 -11.172 1.00 98.50 173 ASP A C 1
ATOM 1399 O O . ASP A 1 173 ? -4.493 -9.057 -11.351 1.00 98.50 173 ASP A O 1
ATOM 1403 N N . LEU A 1 174 ? -3.722 -10.813 -10.185 1.00 98.75 174 LEU A N 1
ATOM 1404 C CA . LEU A 1 174 ? -4.851 -10.849 -9.256 1.00 98.75 174 LEU A CA 1
ATOM 1405 C C . LEU A 1 174 ? -4.931 -9.576 -8.409 1.00 98.75 174 LEU A C 1
ATOM 1407 O O . LEU A 1 174 ? -6.030 -9.043 -8.247 1.00 98.75 174 LEU A O 1
ATOM 1411 N N . VAL A 1 175 ? -3.800 -9.067 -7.902 1.00 98.69 175 VAL A N 1
ATOM 1412 C CA . VAL A 1 175 ? -3.815 -7.875 -7.043 1.00 98.69 175 VAL A CA 1
ATOM 1413 C C . VAL A 1 175 ? -4.345 -6.675 -7.814 1.00 98.69 175 VAL A C 1
ATOM 1415 O O . VAL A 1 175 ? -5.220 -5.968 -7.324 1.00 98.69 175 VAL A O 1
ATOM 1418 N N . TYR A 1 176 ? -3.925 -6.517 -9.071 1.00 98.81 176 TYR A N 1
ATOM 1419 C CA . TYR A 1 176 ? -4.457 -5.483 -9.949 1.00 98.81 176 TYR A CA 1
ATOM 1420 C C . TYR A 1 176 ? -5.978 -5.601 -10.089 1.00 98.81 176 TYR A C 1
ATOM 1422 O O . TYR A 1 176 ? -6.701 -4.639 -9.829 1.00 98.81 176 TYR A O 1
ATOM 1430 N N . LYS A 1 177 ? -6.482 -6.786 -10.452 1.00 98.81 177 LYS A N 1
ATOM 1431 C CA . LYS A 1 177 ? -7.918 -7.009 -10.683 1.00 98.81 177 LYS A CA 1
ATOM 1432 C C . LYS A 1 177 ? -8.763 -6.676 -9.457 1.00 98.81 177 LYS A C 1
ATOM 1434 O O . LYS A 1 177 ? -9.807 -6.044 -9.614 1.00 98.81 177 LYS A O 1
ATOM 1439 N N . LEU A 1 178 ? -8.302 -7.056 -8.266 1.00 98.75 178 LEU A N 1
ATOM 1440 C CA . LEU A 1 178 ? -8.992 -6.764 -7.011 1.00 98.75 178 LEU A CA 1
ATOM 1441 C C . LEU A 1 178 ? -9.018 -5.259 -6.732 1.00 98.75 178 LEU A C 1
ATOM 1443 O O . LEU A 1 178 ? -10.095 -4.680 -6.626 1.00 98.75 178 LEU A O 1
ATOM 1447 N N . PHE A 1 179 ? -7.868 -4.581 -6.728 1.00 98.81 179 PHE A N 1
ATOM 1448 C CA . PHE A 1 179 ? -7.834 -3.136 -6.475 1.00 98.81 179 PHE A CA 1
ATOM 1449 C C . PHE A 1 179 ? -8.696 -2.340 -7.473 1.00 98.81 179 PHE A C 1
ATOM 1451 O O . PHE A 1 179 ? -9.442 -1.444 -7.069 1.00 98.81 179 PHE A O 1
ATOM 1458 N N . ILE A 1 180 ? -8.668 -2.690 -8.764 1.00 98.62 180 ILE A N 1
ATOM 1459 C CA . ILE A 1 180 ? -9.520 -2.036 -9.769 1.00 98.62 180 ILE A CA 1
ATOM 1460 C C . ILE A 1 180 ? -11.011 -2.314 -9.525 1.00 98.62 180 ILE A C 1
ATOM 1462 O O . ILE A 1 180 ? -11.830 -1.407 -9.689 1.00 98.62 180 ILE A O 1
ATOM 1466 N N . ALA A 1 181 ? -11.386 -3.527 -9.106 1.00 98.38 181 ALA A N 1
ATOM 1467 C CA . ALA A 1 181 ? -12.774 -3.857 -8.773 1.00 98.38 181 ALA A CA 1
ATOM 1468 C C . ALA A 1 181 ? -13.313 -3.020 -7.596 1.00 98.38 181 ALA A C 1
ATOM 1470 O O . ALA A 1 181 ? -14.484 -2.635 -7.615 1.00 98.38 181 ALA A O 1
ATOM 1471 N N . HIS A 1 182 ? -12.448 -2.656 -6.644 1.00 98.31 182 HIS A N 1
ATOM 1472 C CA . HIS A 1 182 ? -12.756 -1.742 -5.535 1.00 98.31 182 HIS A CA 1
ATOM 1473 C C . HIS A 1 182 ? -12.629 -0.249 -5.901 1.00 98.31 182 HIS A C 1
ATOM 1475 O O . HIS A 1 182 ? -12.780 0.629 -5.055 1.00 98.31 182 HIS A O 1
ATOM 1481 N N . GLY A 1 183 ? -12.382 0.077 -7.174 1.00 98.00 183 GLY A N 1
ATOM 1482 C CA . GLY A 1 183 ? -12.373 1.456 -7.663 1.00 98.00 183 GLY A CA 1
ATOM 1483 C C . GLY A 1 183 ? -11.081 2.231 -7.398 1.00 98.00 183 GLY A C 1
ATOM 1484 O O . GLY A 1 183 ? -11.087 3.461 -7.511 1.00 98.00 183 GLY A O 1
ATOM 1485 N N . PHE A 1 184 ? -9.983 1.545 -7.075 1.00 98.69 184 PHE A N 1
ATOM 1486 C CA . PHE A 1 184 ? -8.655 2.152 -7.057 1.00 98.69 184 PHE A CA 1
ATOM 1487 C C . PHE A 1 184 ? -8.143 2.391 -8.484 1.00 98.69 184 PHE A C 1
ATOM 1489 O O . PHE A 1 184 ? -8.566 1.762 -9.453 1.00 98.69 184 PHE A O 1
ATOM 1496 N N . GLU A 1 185 ? -7.190 3.305 -8.603 1.00 98.56 185 GLU A N 1
ATOM 1497 C CA . GLU A 1 185 ? -6.362 3.522 -9.782 1.00 98.56 185 GLU A CA 1
ATOM 1498 C C . GLU A 1 185 ? -4.983 2.896 -9.542 1.00 98.56 185 GLU A C 1
ATOM 1500 O O . GLU A 1 185 ? -4.484 2.893 -8.418 1.00 98.56 185 GLU A O 1
ATOM 1505 N N . TRP A 1 186 ? -4.350 2.387 -10.601 1.00 98.69 186 TRP A N 1
ATOM 1506 C CA . TRP A 1 186 ? -3.021 1.781 -10.518 1.00 98.69 186 TRP A CA 1
ATOM 1507 C C . TRP A 1 186 ? -1.949 2.665 -11.165 1.00 98.69 186 TRP A C 1
ATOM 1509 O O . TRP A 1 186 ? -2.068 3.070 -12.329 1.00 98.69 186 TRP A O 1
ATOM 1519 N N . GLY A 1 187 ? -0.866 2.927 -10.432 1.00 98.06 187 GLY A N 1
ATOM 1520 C CA . GLY A 1 187 ? 0.256 3.759 -10.864 1.00 98.06 187 GLY A CA 1
ATOM 1521 C C . GLY A 1 187 ? 1.042 3.183 -12.044 1.00 98.06 187 GLY A C 1
ATOM 1522 O O . GLY A 1 187 ? 1.625 3.931 -12.839 1.00 98.06 187 GLY A O 1
ATOM 1523 N N . GLY A 1 188 ? 0.994 1.864 -12.249 1.00 97.00 188 GLY A N 1
ATOM 1524 C CA . GLY A 1 188 ? 1.592 1.205 -13.412 1.00 97.00 188 GLY A CA 1
ATOM 1525 C C . GLY A 1 188 ? 0.946 1.608 -14.744 1.00 97.00 188 GLY A C 1
ATOM 1526 O O . GLY A 1 188 ? 1.613 1.597 -15.790 1.00 97.00 188 GLY A O 1
ATOM 1527 N N . SER A 1 189 ? -0.315 2.051 -14.721 1.00 94.56 189 SER A N 1
ATOM 1528 C CA . SER A 1 189 ? -1.049 2.537 -15.899 1.00 94.56 189 SER A CA 1
ATOM 1529 C C . SER A 1 189 ? -0.793 4.019 -16.211 1.00 94.56 189 SER A C 1
ATOM 1531 O O . SER A 1 189 ? -1.257 4.520 -17.241 1.00 94.56 189 SER A O 1
ATOM 1533 N N . TRP A 1 190 ? -0.037 4.747 -15.380 1.00 94.62 190 TRP A N 1
ATOM 1534 C CA . TRP A 1 190 ? 0.277 6.151 -15.649 1.00 94.62 190 TRP A CA 1
ATOM 1535 C C . TRP A 1 190 ? 1.130 6.322 -16.918 1.00 94.62 190 TRP A C 1
ATOM 1537 O O . TRP A 1 190 ? 1.966 5.490 -17.282 1.00 94.62 190 TRP A O 1
ATOM 1547 N N . LYS A 1 191 ? 0.914 7.442 -17.624 1.00 89.31 191 LYS A N 1
ATOM 1548 C CA . LYS A 1 191 ? 1.603 7.751 -18.895 1.00 89.31 191 LYS A CA 1
ATOM 1549 C C . LYS A 1 191 ? 3.076 8.110 -18.706 1.00 89.31 191 LYS A C 1
ATOM 1551 O O . LYS A 1 191 ? 3.892 7.875 -19.591 1.00 89.31 191 LYS A O 1
ATOM 1556 N N . SER A 1 192 ? 3.392 8.720 -17.574 1.00 87.25 192 SER A N 1
ATOM 1557 C CA . SER A 1 192 ? 4.728 9.143 -17.167 1.00 87.25 192 SER A CA 1
ATOM 1558 C C . SER A 1 192 ? 4.902 8.796 -15.703 1.00 87.25 192 SER A C 1
ATOM 1560 O O . SER A 1 192 ? 3.919 8.869 -14.970 1.00 87.25 192 SER A O 1
ATOM 1562 N N . SER A 1 193 ? 6.135 8.511 -15.286 1.00 91.38 193 SER A N 1
ATOM 1563 C CA . SER A 1 193 ? 6.434 8.157 -13.897 1.00 91.38 193 SER A CA 1
ATOM 1564 C C . SER A 1 193 ? 5.616 6.933 -13.474 1.00 91.38 193 SER A C 1
ATOM 1566 O O . SER A 1 193 ? 4.697 7.048 -12.683 1.00 91.38 193 SER A O 1
ATOM 1568 N N . LYS A 1 194 ? 5.871 5.774 -14.082 1.00 96.56 194 LYS A N 1
ATOM 1569 C CA . LYS A 1 194 ? 5.087 4.564 -13.805 1.00 96.56 194 LYS A CA 1
ATOM 1570 C C . LYS A 1 194 ? 5.423 4.037 -12.422 1.00 96.56 194 LYS A C 1
ATOM 1572 O O . LYS A 1 194 ? 6.587 3.744 -12.171 1.00 96.56 194 LYS A O 1
ATOM 1577 N N . ASP A 1 195 ? 4.418 3.914 -11.571 1.00 97.88 195 ASP A N 1
ATOM 1578 C CA . ASP A 1 195 ? 4.558 3.469 -10.188 1.00 97.88 195 ASP A CA 1
ATOM 1579 C C . ASP A 1 195 ? 3.892 2.101 -10.012 1.00 97.88 195 ASP A C 1
ATOM 1581 O O . ASP A 1 195 ? 2.690 2.011 -9.776 1.00 97.88 195 ASP A O 1
ATOM 1585 N N . TYR A 1 196 ? 4.634 1.019 -10.277 1.00 98.69 196 TYR A N 1
ATOM 1586 C CA . TYR A 1 196 ? 4.030 -0.315 -10.421 1.00 98.69 196 TYR A CA 1
ATOM 1587 C C . TYR A 1 196 ? 3.531 -0.905 -9.097 1.00 98.69 196 TYR A C 1
ATOM 1589 O O . TYR A 1 196 ? 2.653 -1.763 -9.111 1.00 98.69 196 TYR A O 1
ATOM 1597 N N . GLN A 1 197 ? 4.084 -0.466 -7.973 1.00 98.69 197 GLN A N 1
ATOM 1598 C CA . GLN A 1 197 ? 3.676 -0.858 -6.622 1.00 98.69 197 GLN A CA 1
ATOM 1599 C C . GLN A 1 197 ? 2.352 -0.209 -6.216 1.00 98.69 197 GLN A C 1
ATOM 1601 O O . GLN A 1 197 ? 1.656 -0.765 -5.375 1.00 98.69 197 GLN A O 1
ATOM 1606 N N . HIS A 1 198 ? 2.005 0.931 -6.819 1.00 98.75 198 HIS A N 1
ATOM 1607 C CA . HIS A 1 198 ? 1.101 1.904 -6.224 1.00 98.75 198 HIS A CA 1
ATOM 1608 C C . HIS A 1 198 ? -0.355 1.762 -6.658 1.00 98.75 198 HIS A C 1
ATOM 1610 O O . HIS A 1 198 ? -0.677 1.880 -7.843 1.00 98.75 198 HIS A O 1
ATOM 1616 N N . PHE A 1 199 ? -1.248 1.606 -5.684 1.00 98.88 199 PHE A N 1
ATOM 1617 C CA . PHE A 1 199 ? -2.696 1.682 -5.856 1.00 98.88 199 PHE A CA 1
ATOM 1618 C C . PHE A 1 199 ? -3.261 2.814 -5.018 1.00 98.88 199 PHE A C 1
ATOM 1620 O O . PHE A 1 199 ? -2.950 2.934 -3.835 1.00 98.88 199 PHE A O 1
ATOM 1627 N N . GLU A 1 200 ? -4.128 3.636 -5.595 1.00 98.69 200 GLU A N 1
ATOM 1628 C CA . GLU A 1 200 ? -4.653 4.800 -4.892 1.00 98.69 200 GLU A CA 1
ATOM 1629 C C . GLU A 1 200 ? -6.092 5.135 -5.279 1.00 98.69 200 GLU A C 1
ATOM 1631 O O . GLU A 1 200 ? -6.540 4.841 -6.383 1.00 98.69 200 GLU A O 1
ATOM 1636 N N . VAL A 1 201 ? -6.840 5.772 -4.378 1.00 98.50 201 VAL A N 1
ATOM 1637 C CA . VAL A 1 201 ? -8.187 6.250 -4.728 1.00 98.50 201 VAL A CA 1
ATOM 1638 C C . VAL A 1 201 ? -8.119 7.401 -5.749 1.00 98.50 201 VAL A C 1
ATOM 1640 O O . VAL A 1 201 ? -7.158 8.184 -5.744 1.00 98.50 201 VAL A O 1
ATOM 1643 N N . PRO A 1 202 ? -9.173 7.615 -6.558 1.00 97.44 202 PRO A N 1
ATOM 1644 C CA . PRO A 1 202 ? -9.240 8.759 -7.461 1.00 97.44 202 PRO A CA 1
ATOM 1645 C C . PRO A 1 202 ? -9.130 10.112 -6.739 1.00 97.44 202 PRO A C 1
ATOM 1647 O O . PRO A 1 202 ? -9.643 10.315 -5.635 1.00 97.44 202 PRO A O 1
ATOM 1650 N N . ASP A 1 203 ? -8.549 11.114 -7.404 1.00 95.69 203 ASP A N 1
ATOM 1651 C CA . ASP A 1 203 ? -8.392 12.483 -6.869 1.00 95.69 203 ASP A CA 1
ATOM 1652 C C . ASP A 1 203 ? -9.730 13.135 -6.430 1.00 95.69 203 ASP A C 1
ATOM 1654 O O . ASP A 1 203 ? -9.752 14.037 -5.585 1.00 95.69 203 ASP A O 1
ATOM 1658 N N . SER A 1 204 ? -10.863 12.711 -7.002 1.00 96.69 204 SER A N 1
ATOM 1659 C CA . SER A 1 204 ? -12.210 13.173 -6.627 1.00 96.69 204 SER A CA 1
ATOM 1660 C C . SER A 1 204 ? -12.624 12.745 -5.214 1.00 96.69 204 SER A C 1
ATOM 1662 O O . SER A 1 204 ? -13.347 13.494 -4.547 1.00 96.69 204 SER A O 1
ATOM 1664 N N . VAL A 1 205 ? -12.141 11.592 -4.741 1.00 97.12 205 VAL A N 1
ATOM 1665 C CA . VAL A 1 205 ? -12.379 11.086 -3.383 1.00 97.12 205 VAL A CA 1
ATOM 1666 C C . VAL A 1 205 ? -11.690 11.996 -2.373 1.00 97.12 205 VAL A C 1
ATOM 1668 O O . VAL A 1 205 ? -12.349 12.526 -1.480 1.00 97.12 205 VAL A O 1
ATOM 1671 N N . VAL A 1 206 ? -10.401 12.294 -2.576 1.00 95.81 206 VAL A N 1
ATOM 1672 C CA . VAL A 1 206 ? -9.628 13.190 -1.693 1.00 95.81 206 VAL A CA 1
ATOM 1673 C C . VAL A 1 206 ? -10.297 14.564 -1.586 1.00 95.81 206 VAL A C 1
ATOM 1675 O O . VAL A 1 206 ? -10.498 15.076 -0.487 1.00 95.81 206 VAL A O 1
ATOM 1678 N N . LYS A 1 207 ? -10.730 15.136 -2.720 1.00 94.38 207 LYS A N 1
ATOM 1679 C CA . LYS A 1 207 ? -11.475 16.409 -2.755 1.00 94.38 207 LYS A CA 1
ATOM 1680 C C . LYS A 1 207 ? -12.818 16.348 -2.034 1.00 94.38 207 LYS A C 1
ATOM 1682 O O . LYS A 1 207 ? -13.369 17.391 -1.716 1.00 94.38 207 LYS A O 1
ATOM 1687 N N . THR A 1 208 ? -13.410 15.175 -1.865 1.00 95.56 208 THR A N 1
ATOM 1688 C CA . THR A 1 208 ? -14.679 15.031 -1.146 1.00 95.56 208 THR A CA 1
ATOM 1689 C C . THR A 1 208 ? -14.447 14.930 0.356 1.00 95.56 208 THR A C 1
ATOM 1691 O O . THR A 1 208 ? -15.214 15.519 1.112 1.00 95.56 208 THR A O 1
ATOM 1694 N N . LEU A 1 209 ? -13.380 14.242 0.770 1.00 95.25 209 LEU A N 1
ATOM 1695 C CA . LEU A 1 209 ? -13.046 14.014 2.176 1.00 95.25 209 LEU A CA 1
ATOM 1696 C C . LEU A 1 209 ? -12.396 15.232 2.855 1.00 95.25 209 LEU A C 1
ATOM 1698 O O . LEU A 1 209 ? -12.725 15.524 3.999 1.00 95.25 209 LEU A O 1
ATOM 1702 N N . TYR A 1 210 ? -11.521 15.961 2.154 1.00 92.19 210 TYR A N 1
ATOM 1703 C CA . TYR A 1 210 ? -10.663 17.012 2.735 1.00 92.19 210 TYR A CA 1
ATOM 1704 C C . TYR A 1 210 ? -10.909 18.404 2.133 1.00 92.19 210 TYR A C 1
ATOM 1706 O O . TYR A 1 210 ? -9.971 19.133 1.811 1.00 92.19 210 TYR A O 1
ATOM 1714 N N . LYS A 1 211 ? -12.185 18.731 1.921 1.00 78.00 211 LYS A N 1
ATOM 1715 C CA . LYS A 1 211 ? -12.657 20.007 1.363 1.00 78.00 211 LYS A CA 1
ATOM 1716 C C . LYS A 1 211 ? -12.520 21.177 2.330 1.00 78.00 211 LYS A C 1
ATOM 1718 O O . LYS A 1 211 ? -12.843 20.989 3.522 1.00 78.00 211 LYS A O 1
#

pLDDT: mean 96.07, std 7.62, range [36.41, 98.94]

Foldseek 3Di:
DPDQPADCCVQWHKDQDDCPDPVVVLPECFLCNPPQPADSRQKIWTWHWAQEPVRDIDIAIAIAGPVCSSLVSNLRRVRRVVNPYFHYHYECSVVSLDQLSCLCVQYKYAAGFDADPPDPHTDLNNRRFKIFTSNLLFWFWAADPNDIDTRNPNNPVNPPVVDDDPPFDDCPDSSNVSLVVVQWDAQCPDPGRRGRRMTGHDPVVVVVPPD

Secondary structure (DSSP, 8-state):
------S-TTTSEEE---TTSHHHHHHBTTTB-TT--S-GGGEEEEEEEEE-TTS-EEEEEEEEEHHHHHHHHHHHHHHHHTT-B-SEE--GGGGTT-HHHHHHTTEEB-----B-TTSSSBPTGGGT-EEE-STTTS-EEEEETTEEEEESTT-GGGS-TTS--TT---TTSHHHHHHHHTT-EEGGG-SSSEETTEEE--HHHHHHH--

Sequence (211 aa):
MNTADVKDKANFYAVEFTEESEIFTRIKGKSYKDNCTVPLSDLRYLHVLHVGFDGKTHDGEIICNKYIADDLLEIFEELYEAKYPIEKIKLVDEYDADDEASMADNNSSSFNFRYISYTTKISKHGYGLAMDINTLYNPYVKTVNGKLSIEPANAADYVDRSKDFDYKIDEDDLVYKLFIAHGFEWGGSWKSSKDYQHFEVPDSVVKTLYK

Solvent-accessible surface area (backbone atoms only — not comparable to full-atom values): 11352 Å² total; per-residue (Å²): 132,84,73,57,89,54,84,57,60,89,52,39,43,74,42,82,66,49,87,88,32,72,71,40,62,62,27,58,72,37,23,43,35,91,83,56,83,66,59,63,88,45,39,26,44,32,42,34,51,35,17,22,81,86,74,41,84,44,82,25,40,41,41,28,13,56,90,48,44,44,58,49,42,42,46,41,50,54,37,34,77,68,55,46,70,40,67,40,36,42,52,40,42,85,43,67,43,36,62,56,63,30,19,56,69,23,34,16,39,30,41,39,52,42,56,39,88,98,53,90,50,67,30,51,29,31,58,14,46,23,43,33,48,36,18,29,44,16,30,34,41,32,73,56,96,90,37,85,43,56,43,17,75,83,20,68,86,45,67,59,74,89,60,88,66,82,76,56,73,45,88,85,30,67,69,48,50,46,45,46,73,74,58,34,45,55,28,55,75,44,93,66,55,27,20,41,20,37,33,29,57,51,73,69,56,54,55,64,76,72,108

Organism: NCBI:txid46206